Protein AF-A0A0G0XP14-F1 (afdb_monomer_lite)

Radius of gyration: 26.78 Å; chains: 1; bounding box: 51×82×89 Å

Organism: NCBI:txid1618997

Structure (mmCIF, N/CA/C/O backbone):
data_AF-A0A0G0XP14-F1
#
_entry.id   AF-A0A0G0XP14-F1
#
loop_
_atom_site.group_PDB
_atom_site.id
_atom_site.type_symbol
_atom_site.label_atom_id
_atom_site.label_alt_id
_atom_site.label_comp_id
_atom_site.label_asym_id
_atom_site.label_entity_id
_atom_site.label_seq_id
_atom_site.pdbx_PDB_ins_code
_atom_site.Cartn_x
_atom_site.Cartn_y
_atom_site.Cartn_z
_atom_site.occupancy
_atom_site.B_iso_or_equiv
_atom_site.auth_seq_id
_atom_site.auth_comp_id
_atom_site.auth_asym_id
_atom_site.auth_atom_id
_atom_site.pdbx_PDB_model_num
ATOM 1 N N . MET A 1 1 ? 26.400 65.989 6.872 1.00 39.31 1 MET A N 1
ATOM 2 C CA . MET A 1 1 ? 24.958 66.305 6.841 1.00 39.31 1 MET A CA 1
ATOM 3 C C . MET A 1 1 ? 24.212 65.073 7.334 1.00 39.31 1 MET A C 1
ATOM 5 O O . MET A 1 1 ? 24.433 64.029 6.743 1.00 39.31 1 MET A O 1
ATOM 9 N N . SER A 1 2 ? 23.442 65.246 8.422 1.00 42.59 2 SER A N 1
ATOM 10 C CA . SER A 1 2 ? 22.307 64.435 8.938 1.00 42.59 2 SER A CA 1
ATOM 11 C C . SER A 1 2 ? 22.577 62.940 9.213 1.00 42.59 2 SER A C 1
ATOM 13 O O . SER A 1 2 ? 22.841 62.203 8.278 1.00 42.59 2 SER A O 1
ATOM 15 N N . PHE A 1 3 ? 22.624 62.373 10.431 1.00 43.06 3 PHE A N 1
ATOM 16 C CA . PHE A 1 3 ? 21.801 62.440 11.663 1.00 43.06 3 PHE A CA 1
ATOM 17 C C . PHE A 1 3 ? 20.296 62.172 11.489 1.00 43.06 3 PHE A C 1
ATOM 19 O O . PHE A 1 3 ? 19.590 63.066 11.049 1.00 43.06 3 PHE A O 1
ATOM 26 N N . PHE A 1 4 ? 19.859 60.980 11.929 1.00 49.75 4 PHE A N 1
ATOM 27 C CA . PHE A 1 4 ? 18.578 60.583 12.568 1.00 49.75 4 PHE A CA 1
ATOM 28 C C . PHE A 1 4 ? 18.874 59.198 13.230 1.00 49.75 4 PHE A C 1
ATOM 30 O O . PHE A 1 4 ? 19.372 58.331 12.522 1.00 49.75 4 PHE A O 1
ATOM 37 N N . PHE A 1 5 ? 18.857 58.902 14.548 1.00 43.72 5 PHE A N 1
ATOM 38 C CA . PHE A 1 5 ? 17.892 59.130 15.652 1.00 43.72 5 PHE A CA 1
ATOM 39 C C . PHE A 1 5 ? 16.499 58.569 15.268 1.00 43.72 5 PHE A C 1
ATOM 41 O O . PHE A 1 5 ? 15.994 58.951 14.224 1.00 43.72 5 PHE A O 1
ATOM 48 N N . LEU A 1 6 ? 15.835 57.638 15.979 1.00 37.81 6 LEU A N 1
ATOM 49 C CA . LEU A 1 6 ? 15.415 57.674 17.390 1.00 37.81 6 LEU A CA 1
ATOM 50 C C . LEU A 1 6 ? 14.729 56.330 17.812 1.00 37.81 6 LEU A C 1
ATOM 52 O O . LEU A 1 6 ? 14.002 55.763 17.006 1.00 37.81 6 LEU A O 1
ATOM 56 N N . GLN A 1 7 ? 14.941 55.909 19.075 1.00 39.53 7 GLN A N 1
ATOM 57 C CA . GLN A 1 7 ? 14.013 55.341 20.104 1.00 39.53 7 GLN A CA 1
ATOM 58 C C . GLN A 1 7 ? 12.968 54.250 19.745 1.00 39.53 7 GLN A C 1
ATOM 60 O O . GLN A 1 7 ? 12.182 54.400 18.824 1.00 39.53 7 GLN A O 1
ATOM 65 N N . SER A 1 8 ? 12.936 53.089 20.423 1.00 45.12 8 SER A N 1
ATOM 66 C CA . SER A 1 8 ? 12.445 52.798 21.801 1.00 45.12 8 SER A CA 1
ATOM 67 C C . SER A 1 8 ? 10.962 53.110 22.055 1.00 45.12 8 SER A C 1
ATOM 69 O O . SER A 1 8 ? 10.614 54.278 22.033 1.00 45.12 8 SER A O 1
ATOM 71 N N . ILE A 1 9 ? 10.165 52.088 22.423 1.00 53.12 9 ILE A N 1
ATOM 72 C CA . ILE A 1 9 ? 9.012 52.062 23.372 1.00 53.12 9 ILE A CA 1
ATOM 73 C C . ILE A 1 9 ? 8.726 50.556 23.638 1.00 53.12 9 ILE A C 1
ATOM 75 O O . ILE A 1 9 ? 8.582 49.808 22.679 1.00 53.12 9 ILE A O 1
ATOM 79 N N . PHE A 1 10 ? 8.909 49.952 24.821 1.00 38.75 10 PHE A N 1
ATOM 80 C CA . PHE A 1 10 ? 8.255 50.053 26.147 1.00 38.75 10 PHE A CA 1
ATOM 81 C C . PHE A 1 10 ? 6.814 49.487 26.249 1.00 38.75 10 PHE A C 1
ATOM 83 O O . PHE A 1 10 ? 5.876 50.089 25.750 1.00 38.75 10 PHE A O 1
ATOM 90 N N . PHE A 1 11 ? 6.706 48.376 27.004 1.00 40.53 11 PHE A N 1
ATOM 91 C CA . PHE A 1 11 ? 5.634 47.925 27.922 1.00 40.53 11 PHE A CA 1
ATOM 92 C C . PHE A 1 11 ? 4.176 47.766 27.438 1.00 40.53 11 PHE A C 1
ATOM 94 O O . PHE A 1 11 ? 3.537 48.733 27.054 1.00 40.53 11 PHE A O 1
ATOM 101 N N . LEU A 1 12 ? 3.573 46.598 27.722 1.00 43.97 12 LEU A N 1
ATOM 102 C CA . LEU A 1 12 ? 2.618 46.484 28.842 1.00 43.97 12 LEU A CA 1
ATOM 103 C C . LEU A 1 12 ? 2.319 45.013 29.214 1.00 43.97 12 LEU A C 1
ATOM 105 O O . LEU A 1 12 ? 1.809 44.236 28.413 1.00 43.97 12 LEU A O 1
ATOM 109 N N . LEU A 1 13 ? 2.611 44.676 30.472 1.00 43.38 13 LEU A N 1
ATOM 110 C CA . LEU A 1 13 ? 2.021 43.576 31.236 1.00 43.38 13 LEU A CA 1
ATOM 111 C C . LEU A 1 13 ? 0.623 44.000 31.700 1.00 43.38 13 LEU A C 1
ATOM 113 O O . LEU A 1 13 ? 0.478 45.100 32.232 1.00 43.38 13 LEU A O 1
ATOM 117 N N . LEU A 1 14 ? -0.368 43.114 31.599 1.00 42.59 14 LEU A N 1
ATOM 118 C CA . LEU A 1 14 ? -1.612 43.217 32.365 1.00 42.59 14 LEU A CA 1
ATOM 119 C C . LEU A 1 14 ? -1.990 41.843 32.922 1.00 42.59 14 LEU A C 1
ATOM 121 O O . LEU A 1 14 ? -2.584 40.995 32.264 1.00 42.59 14 LEU A O 1
ATOM 125 N N . SER A 1 15 ? -1.592 41.659 34.173 1.00 40.78 15 SER A N 1
ATOM 126 C CA . SER A 1 15 ? -2.121 40.700 35.130 1.00 40.78 15 SER A CA 1
ATOM 127 C C . SER A 1 15 ? -3.497 41.151 35.625 1.00 40.78 15 SER A C 1
ATOM 129 O O . SER A 1 15 ? -3.630 42.279 36.100 1.00 40.78 15 SER A O 1
ATOM 131 N N . PHE A 1 16 ? -4.479 40.250 35.616 1.00 47.06 16 PHE A N 1
ATOM 132 C CA . PHE A 1 16 ? -5.664 40.350 36.464 1.00 47.06 16 PHE A CA 1
ATOM 133 C C . PHE A 1 16 ? -5.792 39.078 37.302 1.00 47.06 16 PHE A C 1
ATOM 135 O O . PHE A 1 16 ? -6.074 37.999 36.790 1.00 47.06 16 PHE A O 1
ATOM 142 N N . SER A 1 17 ? -5.595 39.249 38.606 1.00 43.22 17 SER A N 1
ATOM 143 C CA . SER A 1 17 ? -6.052 38.345 39.658 1.00 43.22 17 SER A CA 1
ATOM 144 C C . SER A 1 17 ? -7.191 39.041 40.395 1.00 43.22 17 SER A C 1
ATOM 146 O O . SER A 1 17 ? -7.023 40.198 40.765 1.00 43.22 17 SER A O 1
ATOM 148 N N . LEU A 1 18 ? -8.303 38.342 40.633 1.00 43.06 18 LEU A N 1
ATOM 149 C CA . LEU A 1 18 ? -9.258 38.517 41.748 1.00 43.06 18 LEU A CA 1
ATOM 150 C C . LEU A 1 18 ? -10.320 37.415 41.574 1.00 43.06 18 LEU A C 1
ATOM 152 O O . LEU A 1 18 ? -11.075 37.424 40.611 1.00 43.06 18 LEU A O 1
ATOM 156 N N . VAL A 1 19 ? -10.206 36.293 42.289 1.00 41.66 19 VAL A N 1
ATOM 157 C CA . VAL A 1 19 ? -10.777 36.051 43.630 1.00 41.66 19 VAL A CA 1
ATOM 158 C C . VAL A 1 19 ? -12.284 36.317 43.664 1.00 41.66 19 VAL A C 1
ATOM 160 O O . VAL A 1 19 ? -12.729 37.450 43.819 1.00 41.66 19 VAL A O 1
ATOM 163 N N . GLY A 1 20 ? -13.053 35.230 43.592 1.00 41.50 20 GLY A N 1
ATOM 164 C CA . GLY A 1 20 ? -14.463 35.170 43.958 1.00 41.50 20 GLY A CA 1
ATOM 165 C C . GLY A 1 20 ? -14.687 33.986 44.895 1.00 41.50 20 GLY A C 1
ATOM 166 O O . GLY A 1 20 ? -14.663 32.838 44.465 1.00 41.50 20 GLY A O 1
ATOM 167 N N . ASN A 1 21 ? -14.864 34.288 46.182 1.00 42.56 21 ASN A N 1
ATOM 168 C CA . ASN A 1 21 ? -15.360 33.371 47.207 1.00 42.56 21 ASN A CA 1
ATOM 169 C C . ASN A 1 21 ? -16.828 33.015 46.933 1.00 42.56 21 ASN A C 1
ATOM 171 O O . ASN A 1 21 ? -17.637 33.906 46.684 1.00 42.56 21 ASN A O 1
ATOM 175 N N . GLY A 1 22 ? -17.189 31.742 47.095 1.00 38.53 22 GLY A N 1
ATOM 176 C CA . GLY A 1 22 ? -18.582 31.297 47.108 1.00 38.53 22 GLY A CA 1
ATOM 177 C C . GLY A 1 22 ? -18.705 29.832 47.513 1.00 38.53 22 GLY A C 1
ATOM 178 O O . GLY A 1 22 ? -18.589 28.942 46.679 1.00 38.53 22 GLY A O 1
ATOM 179 N N . CYS A 1 23 ? -18.906 29.592 48.809 1.00 40.44 23 CYS A N 1
ATOM 180 C CA . CYS A 1 23 ? -19.139 28.277 49.397 1.00 40.44 23 CYS A CA 1
ATOM 181 C C . CYS A 1 23 ? -20.538 27.715 49.093 1.00 40.44 23 CYS A C 1
ATOM 183 O O . CYS A 1 23 ? -21.532 28.437 49.091 1.00 40.44 23 CYS A O 1
ATOM 185 N N . THR A 1 24 ? -20.566 26.378 49.052 1.00 38.59 24 THR A N 1
ATOM 186 C CA . THR A 1 24 ? -21.656 25.444 49.395 1.00 38.59 24 THR A CA 1
ATOM 187 C C . THR A 1 24 ? -22.922 25.426 48.542 1.00 38.59 24 THR A C 1
ATOM 189 O O . THR A 1 24 ? -23.813 26.244 48.725 1.00 38.59 24 THR A O 1
ATOM 192 N N . GLN A 1 25 ? -23.081 24.326 47.798 1.00 38.41 25 GLN A N 1
ATOM 193 C CA . GLN A 1 25 ? -24.282 23.490 47.871 1.00 38.41 25 GLN A CA 1
ATOM 194 C C . GLN A 1 25 ? -23.909 22.011 47.684 1.00 38.41 25 GLN A C 1
ATOM 196 O O . GLN A 1 25 ? -23.221 21.619 46.745 1.00 38.41 25 GLN A O 1
ATOM 201 N N . THR A 1 26 ? -24.337 21.214 48.654 1.00 41.62 26 THR A N 1
ATOM 202 C CA . THR A 1 26 ? -24.315 19.755 48.715 1.00 41.62 26 THR A CA 1
ATOM 203 C C . THR A 1 26 ? -25.105 19.169 47.547 1.00 41.62 26 THR A C 1
ATOM 205 O O . THR A 1 26 ? -26.306 19.395 47.439 1.00 41.62 26 THR A O 1
ATOM 208 N N . SER A 1 27 ? -24.444 18.374 46.708 1.00 41.69 27 SER A N 1
ATOM 209 C CA . SER A 1 27 ? -25.092 17.490 45.740 1.00 41.69 27 SER A CA 1
ATOM 210 C C . SER A 1 27 ? -24.625 16.066 46.019 1.00 41.69 27 SER A C 1
ATOM 212 O O . SER A 1 27 ? -23.452 15.726 45.867 1.00 41.69 27 SER A O 1
ATOM 214 N N . SER A 1 28 ? -25.553 15.259 46.520 1.00 45.34 28 SER A N 1
ATOM 215 C CA . SER A 1 28 ? -25.454 13.811 46.619 1.00 45.34 28 SER A CA 1
ATOM 216 C C . SER A 1 28 ? -25.354 13.224 45.211 1.00 45.34 28 SER A C 1
ATOM 218 O O . SER A 1 28 ? -26.366 13.071 44.529 1.00 45.34 28 SER A O 1
ATOM 220 N N . ALA A 1 29 ? -24.139 12.908 44.769 1.00 41.59 29 ALA A N 1
ATOM 221 C CA . ALA A 1 29 ? -23.934 12.107 43.573 1.00 41.59 29 ALA A CA 1
ATOM 222 C C . ALA A 1 29 ? -24.175 10.633 43.922 1.00 41.59 29 ALA A C 1
ATOM 224 O O . ALA A 1 29 ? -23.326 9.969 44.523 1.00 41.59 29 ALA A O 1
ATOM 225 N N . ASP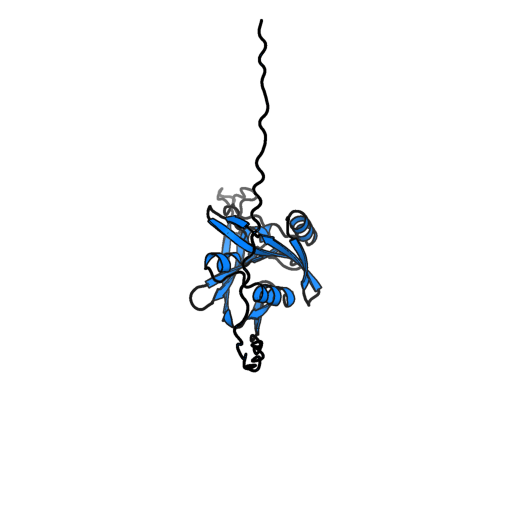 A 1 30 ? -25.360 10.151 43.551 1.00 41.75 30 ASP A N 1
ATOM 226 C CA . ASP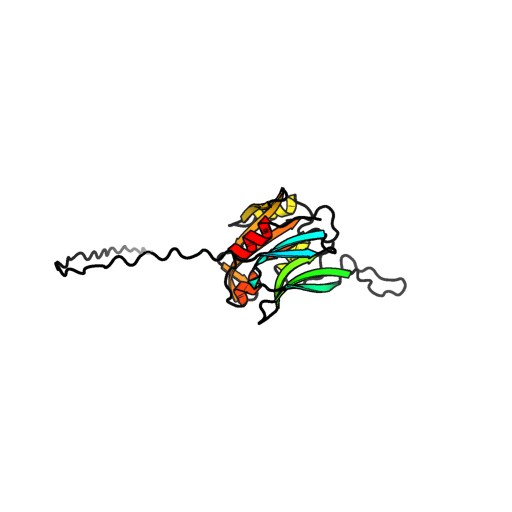 A 1 30 ? -25.632 8.736 43.333 1.00 41.75 30 ASP A CA 1
ATOM 227 C C . ASP A 1 30 ? -24.541 8.175 42.415 1.00 41.75 30 ASP A C 1
ATOM 229 O O . ASP A 1 30 ? -24.361 8.620 41.278 1.00 41.75 30 ASP A O 1
ATOM 233 N N . LYS A 1 31 ? -23.774 7.209 42.922 1.00 46.69 31 LYS A N 1
ATOM 234 C CA . LYS A 1 31 ? -22.850 6.429 42.102 1.00 46.69 31 LYS A CA 1
ATOM 235 C C . LYS A 1 31 ? -23.692 5.529 41.204 1.00 46.69 31 LYS A C 1
ATOM 237 O O . LYS A 1 31 ? -24.015 4.408 41.589 1.00 46.69 31 LYS A O 1
ATOM 242 N N . GLN A 1 32 ? -24.035 6.009 40.010 1.00 47.34 32 GLN A N 1
ATOM 243 C CA . GLN A 1 32 ? -24.401 5.104 38.928 1.00 47.34 32 GLN A CA 1
ATOM 244 C C . GLN A 1 32 ? -23.236 4.123 38.724 1.00 47.34 32 GLN A C 1
ATOM 246 O O . GLN A 1 32 ? -22.077 4.555 38.684 1.00 47.34 32 GLN A O 1
ATOM 251 N N . PRO A 1 33 ? -23.497 2.808 38.653 1.00 48.78 33 PRO A N 1
ATOM 252 C CA . PRO A 1 33 ? -22.460 1.858 38.305 1.00 48.78 33 PRO A CA 1
ATOM 253 C C . PRO A 1 33 ? -21.955 2.224 36.912 1.00 48.78 33 PRO A C 1
ATOM 255 O O . PRO A 1 33 ? -22.735 2.358 35.975 1.00 48.78 33 PRO A O 1
ATOM 258 N N . PHE A 1 34 ? -20.645 2.431 36.820 1.00 41.47 34 PHE A N 1
ATOM 259 C CA . PHE A 1 34 ? -19.915 2.575 35.572 1.00 41.47 34 PHE A CA 1
ATOM 260 C C . PHE A 1 34 ? -20.242 1.344 34.721 1.00 41.47 34 PHE A C 1
ATOM 262 O O . PHE A 1 34 ? -19.726 0.253 34.982 1.00 41.47 34 PHE A O 1
ATOM 269 N N . GLU A 1 35 ? -21.170 1.496 33.773 1.00 43.94 35 GLU A N 1
ATOM 270 C CA . GLU A 1 35 ? -21.400 0.511 32.729 1.00 43.94 35 GLU A CA 1
ATOM 271 C C . GLU A 1 35 ? -20.062 0.335 32.031 1.00 43.94 35 GLU A C 1
ATOM 273 O O . GLU A 1 35 ? -19.523 1.238 31.392 1.00 43.94 35 GLU A O 1
ATOM 278 N N . LYS A 1 36 ? -19.473 -0.832 32.268 1.00 43.16 36 LYS A N 1
ATOM 279 C CA . LYS A 1 36 ? -18.282 -1.295 31.590 1.00 43.16 36 LYS A CA 1
ATOM 280 C C . LYS A 1 36 ? -18.657 -1.329 30.115 1.00 43.16 36 LYS A C 1
ATOM 282 O O . LYS A 1 36 ? -19.352 -2.247 29.697 1.00 43.16 36 LYS A O 1
ATOM 287 N N . GLN A 1 37 ? -18.260 -0.292 29.383 1.00 38.28 37 GLN A N 1
ATOM 288 C CA . GLN A 1 37 ? -18.398 -0.195 27.939 1.00 38.28 37 GLN A CA 1
ATOM 289 C C . GLN A 1 37 ? -17.849 -1.505 27.370 1.00 38.28 37 GLN A C 1
ATOM 291 O O . GLN A 1 37 ? -16.643 -1.766 27.439 1.00 38.28 37 GLN A O 1
ATOM 296 N N . GLU A 1 38 ? -18.747 -2.392 26.941 1.00 38.62 38 GLU A N 1
ATOM 297 C CA . GLU A 1 38 ? -18.367 -3.607 26.243 1.00 38.62 38 GLU A CA 1
ATOM 298 C C . GLU A 1 38 ? -17.612 -3.141 25.009 1.00 38.62 38 GLU A C 1
ATOM 300 O O . GLU A 1 38 ? -18.176 -2.531 24.102 1.00 38.62 38 GLU A O 1
ATOM 305 N N . LYS A 1 39 ? -16.298 -3.365 25.025 1.00 41.16 39 LYS A N 1
ATOM 306 C CA . LYS A 1 39 ? -15.438 -3.236 23.861 1.00 41.16 39 LYS A CA 1
ATOM 307 C C . LYS A 1 39 ? -16.016 -4.222 22.853 1.00 41.16 39 LYS A C 1
ATOM 309 O O . LYS A 1 39 ? -15.761 -5.419 22.977 1.00 41.16 39 LYS A O 1
ATOM 314 N N . SER A 1 40 ? -16.892 -3.748 21.963 1.00 42.72 40 SER A N 1
ATOM 315 C CA . SER A 1 40 ? -17.520 -4.594 20.957 1.00 42.72 40 SER A CA 1
ATOM 316 C C . SER A 1 40 ? -16.379 -5.267 20.218 1.00 42.72 40 SER A C 1
ATOM 318 O O . SER A 1 40 ? -15.570 -4.578 19.594 1.00 42.72 40 SER A O 1
ATOM 320 N N . SER A 1 41 ? -16.243 -6.581 20.369 1.00 48.28 41 SER A N 1
ATOM 321 C CA . SER A 1 41 ? -15.262 -7.345 19.615 1.00 48.28 41 SER A CA 1
ATOM 322 C C . SER A 1 41 ? -15.632 -7.164 18.150 1.00 48.28 41 SER A C 1
ATOM 324 O O . SER A 1 41 ? -16.613 -7.754 17.691 1.00 48.28 41 SER A O 1
ATOM 326 N N . SER A 1 42 ? -14.933 -6.272 17.449 1.00 67.62 42 SER A N 1
ATOM 327 C CA . SER A 1 42 ? -15.169 -6.050 16.033 1.00 67.62 42 SER A CA 1
ATOM 328 C C . SER A 1 42 ? -14.903 -7.377 15.334 1.00 67.62 42 SER A C 1
ATOM 330 O O . SER A 1 42 ? -13.836 -7.975 15.464 1.00 67.62 42 SER A O 1
ATOM 332 N N . SER A 1 43 ? -15.922 -7.916 14.670 1.00 90.38 43 SER A N 1
ATOM 333 C CA . SER A 1 43 ? -15.742 -9.124 13.877 1.00 90.38 43 SER A CA 1
ATOM 334 C C . SER A 1 43 ? -14.802 -8.792 12.720 1.00 90.38 43 SER A C 1
ATOM 336 O O . SER A 1 43 ? -15.056 -7.835 11.983 1.00 90.38 43 SER A O 1
ATOM 338 N N . LEU A 1 44 ? -13.733 -9.571 12.574 1.00 94.81 44 LEU A N 1
ATOM 339 C CA . LEU A 1 44 ? -12.776 -9.443 11.480 1.00 94.81 44 LEU A CA 1
ATOM 340 C C . LEU A 1 44 ? -13.145 -10.389 10.334 1.00 94.81 44 LEU A C 1
ATOM 342 O O . LEU A 1 44 ? -13.679 -11.478 10.558 1.00 94.81 44 LEU A O 1
ATOM 346 N N . LEU A 1 45 ? -12.853 -9.959 9.112 1.00 95.31 45 LEU A N 1
ATOM 347 C CA . LEU A 1 45 ? -12.908 -10.755 7.891 1.00 95.31 45 LEU A CA 1
ATOM 348 C C . LEU A 1 45 ? -11.493 -10.885 7.326 1.00 95.31 45 LEU A C 1
ATOM 350 O O . LEU A 1 45 ? -10.679 -9.988 7.511 1.00 95.31 45 LEU A O 1
ATOM 354 N N . SER A 1 46 ? -11.219 -11.965 6.598 1.00 96.56 46 SER A N 1
ATOM 355 C CA . SER A 1 46 ? -9.938 -12.162 5.909 1.00 96.56 46 SER A CA 1
ATOM 356 C C . SER A 1 46 ? -10.107 -11.974 4.404 1.00 96.56 46 SER A C 1
ATOM 358 O O . SER A 1 46 ? -11.101 -12.412 3.818 1.00 96.56 46 SER A O 1
ATOM 360 N N . TYR A 1 47 ? -9.128 -11.338 3.768 1.00 97.38 47 TYR A N 1
ATOM 361 C CA . TYR A 1 47 ? -9.036 -11.188 2.320 1.00 97.38 47 TYR A CA 1
ATOM 362 C C . TYR A 1 47 ? -7.775 -11.876 1.794 1.00 97.38 47 TYR A C 1
ATOM 364 O O . TYR A 1 47 ? -6.754 -11.976 2.476 1.00 97.38 47 TYR A O 1
ATOM 372 N N . THR A 1 48 ? -7.847 -12.391 0.572 1.00 97.62 48 THR A N 1
ATOM 373 C CA . THR A 1 48 ? -6.721 -13.030 -0.112 1.00 97.62 48 THR A CA 1
ATOM 374 C C . THR A 1 48 ? -6.756 -12.629 -1.574 1.00 97.62 48 THR A C 1
ATOM 376 O O . THR A 1 48 ? -7.763 -12.837 -2.249 1.00 97.62 48 THR A O 1
ATOM 379 N N . ASP A 1 49 ? -5.645 -12.081 -2.058 1.00 95.25 49 ASP A N 1
ATOM 380 C CA . ASP A 1 49 ? -5.454 -11.745 -3.460 1.00 95.25 49 ASP A CA 1
ATOM 381 C C . ASP A 1 49 ? -4.386 -12.666 -4.064 1.00 95.25 49 ASP A C 1
ATOM 383 O O . ASP A 1 49 ? -3.192 -12.460 -3.828 1.00 95.25 49 ASP A O 1
ATOM 387 N N . PRO A 1 50 ? -4.781 -13.687 -4.843 1.00 92.75 50 PRO A N 1
ATOM 388 C CA . PRO A 1 50 ? -3.828 -14.608 -5.449 1.00 92.75 50 PRO A CA 1
ATOM 389 C C . PRO A 1 50 ? -3.009 -13.960 -6.571 1.00 92.75 50 PRO A C 1
ATOM 391 O O . PRO A 1 50 ? -1.951 -14.481 -6.908 1.00 92.75 50 PRO A O 1
ATOM 394 N N . VAL A 1 51 ? -3.487 -12.855 -7.157 1.00 91.38 51 VAL A N 1
ATOM 395 C CA . VAL A 1 51 ? -2.771 -12.134 -8.217 1.00 91.38 51 VAL A CA 1
ATOM 396 C C . VAL A 1 51 ? -1.679 -11.269 -7.624 1.00 91.38 51 VAL A C 1
ATOM 398 O O . VAL A 1 51 ? -0.647 -11.153 -8.257 1.00 91.38 51 VAL A O 1
ATOM 401 N N . LEU A 1 52 ? -1.892 -10.674 -6.446 1.00 91.31 52 LEU A N 1
ATOM 402 C CA . LEU A 1 52 ? -0.861 -9.923 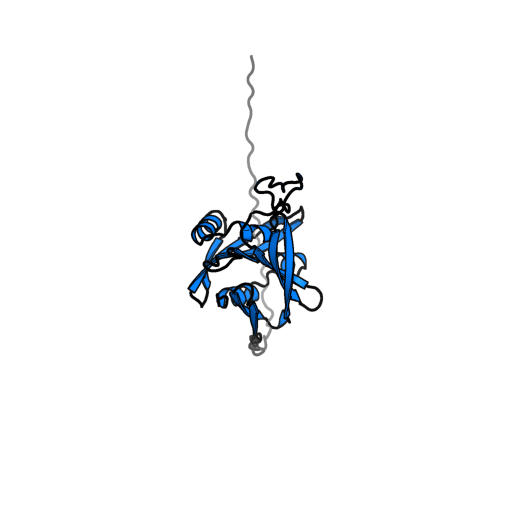-5.721 1.00 91.31 52 LEU A CA 1
ATOM 403 C C . LEU A 1 52 ? -0.003 -10.790 -4.797 1.00 91.31 52 LEU A C 1
ATOM 405 O O . LEU A 1 52 ? 1.003 -10.305 -4.293 1.00 91.31 52 LEU A O 1
ATOM 409 N N . GLY A 1 53 ? -0.408 -12.035 -4.540 1.00 94.38 53 GLY A N 1
ATOM 410 C CA . GLY A 1 53 ? 0.276 -12.901 -3.587 1.00 94.38 53 GLY A CA 1
ATOM 411 C C . GLY A 1 53 ? 0.175 -12.393 -2.148 1.00 94.38 53 GLY A C 1
ATOM 412 O O . GLY A 1 53 ? 1.127 -12.548 -1.392 1.00 94.38 53 GLY A O 1
ATOM 413 N N . ILE A 1 54 ? -0.945 -11.769 -1.757 1.00 96.19 54 ILE A N 1
ATOM 414 C CA . ILE A 1 54 ? -1.124 -11.171 -0.419 1.00 96.19 54 ILE A CA 1
ATOM 415 C C . ILE A 1 54 ? -2.363 -11.699 0.300 1.00 96.19 54 ILE A C 1
ATOM 417 O O . ILE A 1 54 ? -3.348 -12.120 -0.311 1.00 96.19 54 ILE A O 1
ATOM 421 N N . SER A 1 55 ? -2.345 -11.603 1.625 1.00 97.88 55 SER A N 1
ATOM 422 C CA . SER A 1 55 ? -3.538 -11.732 2.465 1.00 97.88 55 SER A CA 1
ATOM 423 C C . SER A 1 55 ? -3.435 -10.855 3.709 1.00 97.88 55 SER A C 1
ATOM 425 O O . SER A 1 55 ? -2.333 -10.531 4.152 1.00 97.88 55 SER A O 1
ATOM 427 N N . PHE A 1 56 ? -4.588 -10.461 4.244 1.00 98.06 56 PHE A N 1
ATOM 428 C CA . PHE A 1 56 ? -4.720 -9.627 5.440 1.00 98.06 56 PHE A CA 1
ATOM 429 C C . PHE A 1 56 ? -6.137 -9.738 6.018 1.00 98.06 56 PHE A C 1
ATOM 431 O O . PHE A 1 56 ? -7.071 -10.158 5.328 1.00 98.06 56 PHE A O 1
ATOM 438 N N . ASP A 1 57 ? -6.294 -9.324 7.269 1.00 97.38 57 ASP A N 1
ATOM 439 C CA . ASP A 1 57 ? -7.571 -9.191 7.962 1.00 97.38 57 ASP A CA 1
ATOM 440 C C . ASP A 1 57 ? -8.052 -7.733 7.943 1.00 97.38 57 ASP A C 1
ATOM 442 O O . ASP A 1 57 ? -7.260 -6.796 7.911 1.00 97.38 57 ASP A O 1
ATOM 446 N N . TYR A 1 58 ? -9.363 -7.520 7.951 1.00 94.62 58 TYR A N 1
ATOM 447 C CA . TYR A 1 58 ? -9.988 -6.197 7.897 1.00 94.62 58 TYR A CA 1
ATOM 448 C C . TYR A 1 58 ? -11.327 -6.208 8.656 1.00 94.62 58 TYR A C 1
ATOM 450 O O . TYR A 1 58 ? -11.902 -7.280 8.881 1.00 94.62 58 TYR A O 1
ATOM 458 N N . PRO A 1 59 ? -11.848 -5.055 9.112 1.00 92.62 59 PRO A N 1
ATOM 459 C CA . PRO A 1 59 ? -13.074 -5.041 9.903 1.00 92.62 59 PRO A CA 1
ATOM 460 C C . PRO A 1 59 ? -14.299 -5.387 9.048 1.00 92.62 59 PRO A C 1
ATOM 462 O O . PRO A 1 59 ? -14.450 -4.911 7.925 1.00 92.62 59 PRO A O 1
ATOM 465 N N . ALA A 1 60 ? -15.249 -6.147 9.603 1.00 91.25 60 ALA A N 1
ATOM 466 C CA . ALA A 1 60 ? -16.484 -6.498 8.892 1.00 91.25 60 ALA A CA 1
ATOM 467 C C . ALA A 1 60 ? -17.353 -5.283 8.507 1.00 91.25 60 ALA A C 1
ATOM 469 O O . ALA A 1 60 ? -18.207 -5.394 7.627 1.00 91.25 60 ALA A O 1
ATOM 470 N N . SER A 1 61 ? -17.139 -4.117 9.131 1.00 89.00 61 SER A N 1
ATOM 471 C CA . SER A 1 61 ? -17.798 -2.856 8.758 1.00 89.00 61 SER A CA 1
ATOM 472 C C . SER A 1 61 ? -17.469 -2.410 7.330 1.00 89.00 61 SER A C 1
ATOM 474 O O . SER A 1 61 ? -18.290 -1.746 6.700 1.00 89.00 61 SER A O 1
ATOM 476 N N . TRP A 1 62 ? -16.318 -2.823 6.792 1.00 89.81 62 TRP A N 1
ATOM 477 C CA . TRP A 1 62 ? -15.908 -2.595 5.403 1.00 89.81 62 TRP A CA 1
ATOM 478 C C . TRP A 1 62 ? -16.601 -3.537 4.406 1.00 89.81 62 TRP A C 1
ATOM 480 O O . TRP A 1 62 ? -16.385 -3.406 3.209 1.00 89.81 62 TRP A O 1
ATOM 490 N N . LYS A 1 63 ? -17.429 -4.475 4.894 1.00 88.00 63 LYS A N 1
ATOM 491 C CA . LYS A 1 63 ? -18.244 -5.457 4.155 1.00 88.00 63 LYS A CA 1
ATOM 492 C C . LYS A 1 63 ? -17.454 -6.363 3.216 1.00 88.00 63 LYS A C 1
ATOM 494 O O . LYS A 1 63 ? -17.333 -7.551 3.496 1.00 88.00 63 LYS A O 1
ATOM 499 N N . GLN A 1 64 ? -16.963 -5.826 2.105 1.00 91.25 64 GLN A N 1
ATOM 500 C CA . GLN A 1 64 ? -16.222 -6.556 1.087 1.00 91.25 64 GLN A CA 1
ATOM 501 C C . GLN A 1 64 ? -15.106 -5.705 0.480 1.00 91.25 64 GLN A C 1
ATOM 503 O O . GLN A 1 64 ? -15.232 -4.490 0.313 1.00 91.25 64 GLN A O 1
ATOM 508 N N . ILE A 1 65 ? -14.036 -6.393 0.086 1.00 94.88 65 ILE A N 1
ATOM 509 C CA . ILE A 1 65 ? -12.962 -5.836 -0.730 1.00 94.88 65 ILE A CA 1
ATOM 510 C C . ILE A 1 65 ? -13.249 -6.143 -2.200 1.00 94.88 65 ILE A C 1
ATOM 512 O O . ILE A 1 65 ? -13.538 -7.283 -2.564 1.00 94.88 65 ILE A O 1
ATOM 516 N N . MET A 1 66 ? -13.154 -5.124 -3.044 1.00 94.75 66 MET A N 1
ATOM 517 C CA . MET A 1 66 ? -13.303 -5.210 -4.493 1.00 94.75 66 MET A CA 1
ATOM 518 C C . MET A 1 66 ? -11.985 -4.886 -5.184 1.00 94.75 66 MET A C 1
ATOM 520 O O . MET A 1 66 ? -11.153 -4.149 -4.659 1.00 94.75 66 MET A O 1
ATOM 524 N N . VAL A 1 67 ? -11.824 -5.411 -6.394 1.00 93.44 67 VAL A N 1
ATOM 525 C CA . VAL A 1 67 ? -10.627 -5.230 -7.215 1.00 93.44 67 VAL A CA 1
ATOM 526 C C . VAL A 1 67 ? -10.964 -4.351 -8.409 1.00 93.44 67 VAL A C 1
ATOM 528 O O . VAL A 1 67 ? -11.962 -4.581 -9.093 1.00 93.44 67 VAL A O 1
ATOM 531 N N . LYS A 1 68 ? -10.093 -3.388 -8.704 1.00 89.44 68 LYS A N 1
ATOM 532 C CA . LYS A 1 68 ? -10.095 -2.631 -9.953 1.00 89.44 68 LYS A CA 1
ATOM 533 C C . LYS A 1 68 ? -8.716 -2.732 -10.592 1.00 89.44 68 LYS A C 1
ATOM 535 O O . LYS A 1 68 ? -7.725 -2.350 -9.981 1.00 89.44 68 LYS A O 1
ATOM 540 N N . GLU A 1 69 ? -8.658 -3.227 -11.819 1.00 86.12 69 GLU A N 1
ATOM 541 C CA . GLU A 1 69 ? -7.428 -3.230 -12.610 1.00 86.12 69 GLU A CA 1
ATOM 542 C C . GLU A 1 69 ? -7.493 -2.142 -13.675 1.00 86.12 69 GLU A C 1
ATOM 544 O O . GLU A 1 69 ? -8.506 -1.979 -14.358 1.00 86.12 69 GLU A O 1
ATOM 549 N N . GLU A 1 70 ? -6.409 -1.389 -13.810 1.00 78.19 70 GLU A N 1
ATOM 550 C CA . GLU A 1 70 ? -6.250 -0.374 -14.842 1.00 78.19 70 GLU A CA 1
ATOM 551 C C . GLU A 1 70 ? -4.985 -0.656 -15.638 1.00 78.19 70 GLU A C 1
ATOM 553 O O . GLU A 1 70 ? -3.919 -0.881 -15.070 1.00 78.19 70 GLU A O 1
ATOM 558 N N . GLN A 1 71 ? -5.091 -0.596 -16.963 1.00 72.62 71 GLN A N 1
ATOM 559 C CA . GLN A 1 71 ? -3.930 -0.700 -17.832 1.00 72.62 71 GLN A CA 1
ATOM 560 C C . GLN A 1 71 ? -3.382 0.701 -18.123 1.00 72.62 71 GLN A C 1
ATOM 562 O O . GLN A 1 71 ? -4.092 1.554 -18.659 1.00 72.62 71 GLN A O 1
ATOM 567 N N . GLY A 1 72 ? -2.129 0.947 -17.748 1.00 66.69 72 GLY A N 1
ATOM 568 C CA . GLY A 1 72 ? -1.366 2.128 -18.149 1.00 66.69 72 GLY A CA 1
ATOM 569 C C . GLY A 1 72 ? -0.523 1.853 -19.396 1.00 66.69 72 GLY A C 1
ATOM 570 O O . GLY A 1 72 ? -0.273 0.700 -19.741 1.00 66.69 72 GLY A O 1
ATOM 571 N N . PHE A 1 73 ? -0.059 2.907 -20.069 1.00 65.19 73 PHE A N 1
ATOM 572 C CA . PHE A 1 73 ? 0.891 2.806 -21.184 1.00 65.19 73 PHE A CA 1
ATOM 573 C C . PHE A 1 73 ? 2.231 3.450 -20.792 1.00 65.19 73 PHE A C 1
ATOM 575 O O . PHE A 1 73 ? 2.242 4.514 -20.1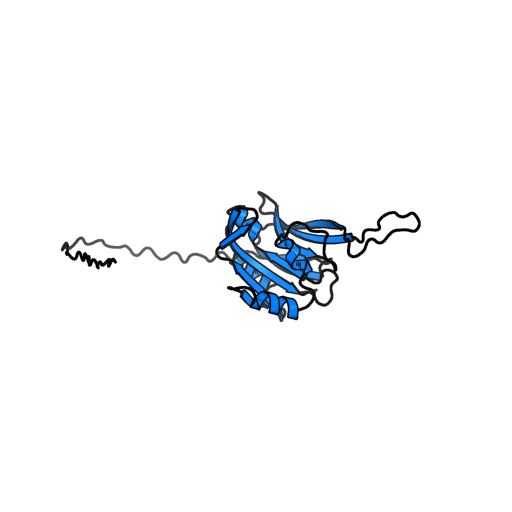70 1.00 65.19 73 PHE A O 1
ATOM 582 N N . TYR A 1 74 ? 3.352 2.829 -21.171 1.00 62.50 74 TYR A N 1
ATOM 583 C CA . TYR A 1 74 ? 4.710 3.350 -20.963 1.00 62.50 74 TYR A CA 1
ATOM 584 C C . TYR A 1 74 ? 5.279 4.053 -22.204 1.00 62.50 74 TYR A C 1
ATOM 586 O O . TYR A 1 74 ? 5.083 3.590 -23.326 1.00 62.50 74 TYR A O 1
ATOM 594 N N . THR A 1 75 ? 6.117 5.078 -21.999 1.00 51.88 75 THR A N 1
ATOM 595 C CA . THR A 1 75 ? 7.227 5.395 -22.916 1.00 51.88 75 THR A CA 1
ATOM 596 C C . THR A 1 75 ? 8.517 5.438 -22.106 1.00 51.88 75 THR A C 1
ATOM 598 O O . THR A 1 75 ? 8.796 6.435 -21.444 1.00 51.88 75 THR A O 1
ATOM 601 N N . GLN A 1 76 ? 9.316 4.375 -22.134 1.00 49.22 76 GLN A N 1
ATOM 602 C CA . GLN A 1 76 ? 10.715 4.502 -21.703 1.00 49.22 76 GLN A CA 1
ATOM 603 C C . GLN A 1 76 ? 11.630 4.804 -22.894 1.00 49.22 76 GLN A C 1
ATOM 605 O O . GLN A 1 76 ? 12.592 5.546 -22.750 1.00 49.22 76 GLN A O 1
ATOM 610 N N . GLU A 1 77 ? 11.253 4.361 -24.095 1.00 55.97 77 GLU A N 1
ATOM 611 C CA . GLU A 1 77 ? 11.855 4.729 -25.378 1.00 55.97 77 GLU A CA 1
ATOM 612 C C . GLU A 1 77 ? 10.761 4.639 -26.456 1.00 55.97 77 GLU A C 1
ATOM 614 O O . GLU A 1 77 ? 9.858 3.807 -26.336 1.00 55.97 77 GLU A O 1
ATOM 619 N N . GLU A 1 78 ? 10.808 5.463 -27.511 1.00 63.19 78 GLU A N 1
ATOM 620 C CA . GLU A 1 78 ? 9.921 5.303 -28.676 1.00 63.19 78 GLU A CA 1
ATOM 621 C C . GLU A 1 78 ? 10.265 4.001 -29.424 1.00 63.19 78 GLU A C 1
ATOM 623 O O . GLU A 1 78 ? 10.922 4.009 -30.468 1.00 63.19 78 GLU A O 1
ATOM 628 N N . LYS A 1 79 ? 9.825 2.851 -28.910 1.00 69.69 79 LYS A N 1
ATOM 629 C CA . LYS A 1 79 ? 9.882 1.601 -29.665 1.00 69.69 79 LYS A CA 1
ATOM 630 C C . LYS A 1 79 ? 8.904 1.732 -30.824 1.00 69.69 79 LYS A C 1
ATOM 632 O O . LYS A 1 79 ? 7.727 1.996 -30.612 1.00 69.69 79 LYS A O 1
ATOM 637 N N . LYS A 1 80 ? 9.383 1.567 -32.056 1.00 79.81 80 LYS A N 1
ATOM 638 C CA . LYS A 1 80 ? 8.534 1.544 -33.252 1.00 79.81 80 LYS A CA 1
ATOM 639 C C . LYS A 1 80 ? 8.565 0.163 -33.885 1.00 79.81 80 LYS A C 1
ATOM 641 O O . LYS A 1 80 ? 9.613 -0.480 -33.937 1.00 79.81 80 LYS A O 1
ATOM 646 N N . ASP A 1 81 ? 7.420 -0.303 -34.367 1.00 82.06 81 ASP A N 1
ATOM 647 C CA . ASP A 1 81 ? 7.370 -1.507 -35.188 1.00 82.06 81 ASP A CA 1
ATOM 648 C C . ASP A 1 81 ? 8.048 -1.271 -36.556 1.00 82.06 81 ASP A C 1
ATOM 650 O O . ASP A 1 81 ? 8.448 -0.160 -36.914 1.00 82.06 81 ASP A O 1
ATOM 654 N N . LYS A 1 82 ? 8.149 -2.322 -37.378 1.00 87.12 82 LYS A N 1
ATOM 655 C CA . LYS A 1 82 ? 8.733 -2.233 -38.733 1.00 87.12 82 LYS A CA 1
ATOM 656 C C . LYS A 1 82 ? 7.972 -1.287 -39.682 1.00 87.12 82 LYS A C 1
ATOM 658 O O . LYS A 1 82 ? 8.451 -1.039 -40.784 1.00 87.12 82 LYS A O 1
ATOM 663 N N . LYS A 1 83 ? 6.786 -0.809 -39.293 1.00 90.12 83 LYS A N 1
ATOM 664 C CA . LYS A 1 83 ? 5.935 0.124 -40.044 1.00 90.12 83 LYS A CA 1
ATOM 665 C C . LYS A 1 83 ? 5.992 1.550 -39.475 1.00 90.12 83 LYS A C 1
ATOM 667 O O . LYS A 1 83 ? 5.351 2.432 -40.035 1.00 90.12 83 LYS A O 1
ATOM 672 N N . GLY A 1 84 ? 6.760 1.785 -38.409 1.00 83.62 84 GLY A N 1
ATOM 673 C CA . GLY A 1 84 ? 6.886 3.088 -37.758 1.00 83.62 84 GLY A CA 1
ATOM 674 C C . GLY A 1 84 ? 5.812 3.388 -36.706 1.00 83.62 84 GLY A C 1
ATOM 675 O O . GLY A 1 84 ? 5.785 4.511 -36.206 1.00 83.62 84 GLY A O 1
ATOM 676 N N . ASN A 1 85 ? 4.948 2.429 -36.351 1.00 82.50 85 ASN A N 1
ATOM 677 C CA . ASN A 1 85 ? 3.946 2.617 -35.298 1.00 82.50 85 ASN A CA 1
ATOM 678 C C . ASN A 1 85 ? 4.604 2.528 -33.924 1.00 82.50 85 ASN A C 1
ATOM 680 O O . ASN A 1 85 ? 5.394 1.613 -33.696 1.00 82.50 85 ASN A O 1
ATOM 684 N N . LEU A 1 86 ? 4.243 3.427 -33.008 1.00 74.69 86 LEU A N 1
ATOM 685 C CA . LEU A 1 86 ? 4.691 3.359 -31.619 1.00 74.69 86 LEU A CA 1
ATOM 686 C C . LEU A 1 86 ? 4.170 2.078 -30.952 1.00 74.69 86 LEU A C 1
ATOM 688 O O . LEU A 1 86 ? 2.986 1.750 -31.034 1.00 74.69 86 LEU A O 1
ATOM 692 N N . LEU A 1 87 ? 5.082 1.359 -30.309 1.00 66.19 87 LEU A N 1
ATOM 693 C CA . LEU A 1 87 ? 4.824 0.212 -29.459 1.00 66.19 87 LEU A CA 1
ATOM 694 C C . LEU A 1 87 ? 4.804 0.703 -28.016 1.00 66.19 87 LEU A C 1
ATOM 696 O O . LEU A 1 87 ? 5.760 1.325 -27.555 1.00 66.19 87 LEU A O 1
ATOM 700 N N . TYR A 1 88 ? 3.717 0.394 -27.321 1.00 64.75 88 TYR A N 1
ATOM 701 C CA . TYR A 1 88 ? 3.548 0.696 -25.909 1.00 64.75 88 TYR A CA 1
ATOM 702 C C . TYR A 1 88 ? 3.599 -0.611 -25.129 1.00 64.75 88 TYR A C 1
ATOM 704 O O . TYR A 1 88 ? 2.829 -1.531 -25.414 1.00 64.75 88 TYR A O 1
ATOM 712 N N . ASP A 1 89 ? 4.498 -0.678 -24.153 1.00 66.25 89 ASP A N 1
ATOM 713 C CA . ASP A 1 89 ? 4.450 -1.710 -23.124 1.00 66.25 89 ASP A CA 1
ATOM 714 C C . ASP A 1 89 ? 3.373 -1.285 -22.101 1.00 66.25 89 ASP A C 1
ATOM 716 O O . ASP A 1 89 ? 3.222 -0.093 -21.805 1.00 66.25 89 ASP A O 1
ATOM 720 N N . GLY A 1 90 ? 2.560 -2.234 -21.634 1.00 67.12 90 GLY A N 1
ATOM 721 C CA . GLY A 1 90 ? 1.471 -1.964 -20.692 1.00 67.12 90 GLY A CA 1
ATOM 722 C C . GLY A 1 90 ? 1.929 -2.076 -19.240 1.00 67.12 90 GLY A C 1
ATOM 723 O O . GLY A 1 90 ? 2.649 -3.016 -18.922 1.00 67.12 90 GLY A O 1
ATOM 724 N N . VAL A 1 91 ? 1.476 -1.151 -18.390 1.00 73.50 91 VAL A N 1
ATOM 725 C CA . VAL A 1 91 ? 1.501 -1.277 -16.921 1.00 73.50 91 VAL A CA 1
ATOM 726 C C . VAL A 1 91 ? 0.185 -1.901 -16.495 1.00 73.50 91 VAL A C 1
ATOM 728 O O . VAL A 1 91 ? -0.866 -1.468 -16.979 1.00 73.50 91 VAL A O 1
ATOM 731 N N . ILE A 1 92 ? 0.198 -2.820 -15.548 1.00 78.69 92 ILE A N 1
ATOM 732 C CA . ILE A 1 92 ? -0.988 -3.203 -14.794 1.00 78.69 92 ILE A CA 1
ATOM 733 C C . ILE A 1 92 ? -0.934 -2.505 -13.440 1.00 78.69 92 ILE A C 1
ATOM 735 O O . ILE A 1 92 ? -0.035 -2.708 -12.628 1.00 78.69 92 ILE A O 1
ATOM 739 N N . HIS A 1 93 ? -1.957 -1.699 -13.188 1.00 83.88 93 HIS A N 1
ATOM 740 C CA . HIS A 1 93 ? -2.230 -1.116 -11.888 1.00 83.88 93 HIS A CA 1
ATOM 741 C C . HIS A 1 93 ? -3.353 -1.913 -11.258 1.00 83.88 93 HIS A C 1
ATOM 743 O O . HIS A 1 93 ? -4.445 -2.015 -11.826 1.00 83.88 93 HIS A O 1
ATOM 749 N N . ARG A 1 94 ? -3.094 -2.479 -10.088 1.00 89.50 94 ARG A N 1
ATOM 750 C CA . ARG A 1 94 ? -4.079 -3.253 -9.353 1.00 89.50 94 ARG A CA 1
ATOM 751 C C . ARG A 1 94 ? -4.433 -2.529 -8.070 1.00 89.50 94 ARG A C 1
ATOM 753 O O . ARG A 1 94 ? -3.590 -2.292 -7.213 1.00 89.50 94 ARG A O 1
ATOM 760 N N . ASN A 1 95 ? -5.712 -2.201 -7.969 1.00 91.31 95 ASN A N 1
ATOM 761 C CA . ASN A 1 95 ? -6.269 -1.367 -6.927 1.00 91.31 95 ASN A CA 1
ATOM 762 C C . ASN A 1 95 ? -7.287 -2.156 -6.107 1.00 91.31 95 ASN A C 1
ATOM 764 O O . ASN A 1 95 ? -8.171 -2.796 -6.684 1.00 91.31 95 ASN A O 1
ATOM 768 N N . LEU A 1 96 ? -7.205 -2.078 -4.777 1.00 94.56 96 LEU A N 1
ATOM 769 C CA . LEU A 1 96 ? -8.246 -2.602 -3.893 1.00 94.56 96 LEU A CA 1
ATOM 770 C C . LEU A 1 96 ? -9.108 -1.479 -3.330 1.00 94.56 96 LEU A C 1
ATOM 772 O O . LEU A 1 96 ? -8.621 -0.410 -2.945 1.00 94.56 96 LEU A O 1
ATOM 776 N N . LEU A 1 97 ? -10.407 -1.753 -3.283 1.00 94.81 97 LEU A N 1
ATOM 777 C CA . LEU A 1 97 ? -11.428 -0.847 -2.790 1.00 94.81 97 LEU A CA 1
ATOM 778 C C . LEU A 1 97 ? -12.254 -1.519 -1.701 1.00 94.81 97 LEU A C 1
ATOM 780 O O . LEU A 1 97 ? -12.540 -2.709 -1.780 1.00 94.81 97 LEU A O 1
ATOM 784 N N . VAL A 1 98 ? -12.686 -0.738 -0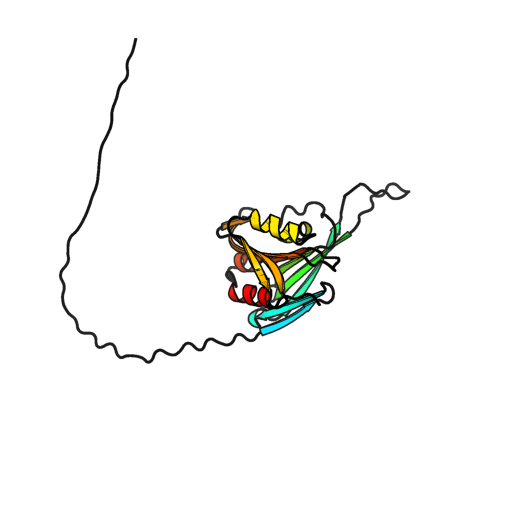.724 1.00 92.81 98 VAL A N 1
ATOM 785 C CA . VAL A 1 98 ? -13.650 -1.137 0.303 1.00 92.81 98 VAL A CA 1
ATOM 786 C C . VAL A 1 98 ? -15.040 -0.693 -0.111 1.00 92.81 98 VAL A C 1
ATOM 788 O O . VAL A 1 98 ? -15.228 0.464 -0.479 1.00 92.81 98 VAL A O 1
ATOM 791 N N . ASP A 1 99 ? -16.020 -1.584 -0.008 1.00 86.38 99 ASP A N 1
ATOM 792 C CA . ASP A 1 99 ? -17.435 -1.235 -0.125 1.00 86.38 99 ASP A CA 1
ATOM 793 C C . ASP A 1 99 ? -18.055 -1.001 1.258 1.00 86.38 99 ASP A C 1
ATOM 795 O O . ASP A 1 99 ? -18.442 -1.935 1.956 1.00 86.38 99 ASP A O 1
ATOM 799 N N . ASN A 1 100 ? -18.234 0.256 1.657 1.00 74.31 100 ASN A N 1
ATOM 800 C CA . ASN A 1 100 ? -18.921 0.563 2.916 1.00 74.31 100 ASN A CA 1
ATOM 801 C C . ASN A 1 100 ? -20.466 0.581 2.775 1.00 74.31 100 ASN A C 1
ATOM 803 O O . ASN A 1 100 ? -21.199 0.807 3.743 1.00 74.31 100 ASN A O 1
ATOM 807 N N . GLY A 1 101 ? -20.999 0.291 1.582 1.00 71.94 101 GLY A N 1
ATOM 808 C CA . GLY A 1 101 ? -22.416 0.310 1.202 1.00 71.94 101 GLY A CA 1
ATOM 809 C C . GLY A 1 101 ? -22.988 1.655 0.788 1.00 71.94 101 GLY A C 1
ATOM 810 O O . GLY A 1 101 ? -24.145 1.698 0.378 1.00 71.94 101 GLY A O 1
ATOM 811 N N . HIS A 1 102 ? -22.214 2.730 0.899 1.00 68.88 102 HIS A N 1
ATOM 812 C CA . HIS A 1 102 ? -22.558 4.027 0.322 1.00 68.88 102 HIS A CA 1
ATOM 813 C C . HIS A 1 102 ? -21.707 4.308 -0.916 1.00 68.88 102 HIS A C 1
ATOM 815 O O . HIS A 1 102 ? -22.203 4.898 -1.872 1.00 68.88 102 HIS A O 1
ATOM 821 N N . GLN A 1 103 ? -20.455 3.842 -0.913 1.00 81.50 103 GLN A N 1
ATOM 822 C CA . GLN A 1 103 ? -19.504 4.013 -2.004 1.00 81.50 103 GLN A CA 1
ATOM 823 C C . GLN A 1 103 ? -18.316 3.052 -1.896 1.00 81.50 103 GLN A C 1
ATOM 825 O O . GLN A 1 103 ? -18.099 2.406 -0.870 1.00 81.50 103 GLN A O 1
ATOM 830 N N . SER A 1 104 ? -17.535 2.987 -2.975 1.00 87.25 104 SER A N 1
ATOM 831 C CA . SER A 1 104 ? -16.296 2.215 -3.050 1.00 87.25 104 SER A CA 1
ATOM 832 C C . SER A 1 104 ? -15.089 3.115 -2.800 1.00 87.25 104 SER A C 1
ATOM 834 O O . SER A 1 104 ? -14.849 4.044 -3.568 1.00 87.25 104 SER A O 1
ATOM 836 N N . LEU A 1 105 ? -14.316 2.828 -1.754 1.00 90.25 105 LEU A N 1
ATOM 837 C CA . LEU A 1 105 ? -13.172 3.639 -1.340 1.00 90.25 105 LEU A CA 1
ATOM 838 C C . LEU A 1 105 ? -11.868 2.926 -1.635 1.00 90.25 105 LEU A C 1
ATOM 840 O O . LEU A 1 105 ? -11.618 1.838 -1.126 1.00 90.25 105 LEU A O 1
ATOM 844 N N . PHE A 1 106 ? -11.026 3.553 -2.443 1.00 90.12 106 PHE A N 1
ATOM 845 C CA . PHE A 1 106 ? -9.709 3.029 -2.764 1.00 90.12 106 PHE A CA 1
ATOM 846 C C . PHE A 1 106 ? -8.753 3.150 -1.570 1.00 90.12 106 PHE A C 1
ATOM 848 O O . PHE A 1 106 ? -8.695 4.208 -0.942 1.00 90.12 106 PHE A O 1
ATOM 855 N N . PHE A 1 107 ? -8.009 2.084 -1.271 1.00 93.25 107 PHE A N 1
ATOM 856 C CA . PHE A 1 107 ? -7.108 2.069 -0.113 1.00 93.25 107 PHE A CA 1
ATOM 857 C C . PHE A 1 107 ? -5.787 1.327 -0.331 1.00 93.25 107 PHE A C 1
ATOM 859 O O . PHE A 1 107 ? -4.905 1.470 0.505 1.00 93.25 107 PHE A O 1
ATOM 866 N N . LEU A 1 108 ? -5.628 0.536 -1.401 1.00 95.00 108 LEU A N 1
ATOM 867 C CA . LEU A 1 108 ? -4.377 -0.173 -1.700 1.00 95.00 108 LEU A CA 1
ATOM 868 C C . LEU A 1 108 ? -4.066 -0.115 -3.191 1.00 95.00 108 LEU A C 1
ATOM 870 O O . LEU A 1 108 ? -4.857 -0.624 -3.980 1.00 95.00 108 LEU A O 1
ATOM 874 N N . SER A 1 109 ? -2.898 0.423 -3.543 1.00 93.06 109 SER A N 1
ATOM 875 C CA . SER A 1 109 ? -2.319 0.428 -4.891 1.00 93.06 109 SER A CA 1
ATOM 876 C C . SER A 1 109 ? -1.149 -0.542 -4.994 1.00 93.06 109 SER A C 1
ATOM 878 O O . SER A 1 109 ? -0.304 -0.581 -4.099 1.00 93.06 109 SER A O 1
ATOM 880 N N . ALA A 1 110 ? -1.056 -1.272 -6.099 1.00 91.69 110 ALA A N 1
ATOM 881 C CA . ALA A 1 110 ? 0.119 -2.055 -6.455 1.00 91.69 110 ALA A CA 1
ATOM 882 C C . ALA A 1 110 ? 0.351 -1.973 -7.965 1.00 91.69 110 ALA A C 1
ATOM 884 O O . ALA A 1 110 ? -0.595 -2.118 -8.747 1.00 91.69 110 ALA A O 1
ATOM 885 N N . HIS A 1 111 ? 1.588 -1.724 -8.383 1.00 85.50 111 HIS A N 1
ATOM 886 C CA . HIS A 1 111 ? 1.934 -1.532 -9.791 1.00 85.50 111 HIS A CA 1
ATOM 887 C C . HIS A 1 111 ? 2.973 -2.562 -10.229 1.00 85.50 111 HIS A C 1
ATOM 889 O O . HIS A 1 111 ? 3.924 -2.843 -9.492 1.00 85.50 111 HIS A O 1
ATOM 895 N N . ASP A 1 112 ? 2.783 -3.151 -11.411 1.00 78.69 112 ASP A N 1
ATOM 896 C CA . ASP A 1 112 ? 3.807 -3.996 -12.014 1.00 78.69 112 ASP A CA 1
ATOM 897 C C . ASP A 1 112 ? 4.985 -3.161 -12.548 1.00 78.69 112 ASP A C 1
ATOM 899 O O . ASP A 1 112 ? 4.939 -1.937 -12.644 1.00 78.69 112 ASP A O 1
ATOM 903 N N . LYS A 1 113 ? 6.125 -3.820 -12.773 1.00 67.38 113 LYS A N 1
ATOM 904 C CA . LYS A 1 113 ? 7.402 -3.137 -13.025 1.00 67.38 113 LYS A CA 1
ATOM 905 C C . LYS A 1 113 ? 7.338 -2.175 -14.223 1.00 67.38 113 LYS A C 1
ATOM 907 O O . LYS A 1 113 ? 7.389 -2.613 -15.370 1.00 67.38 113 LYS A O 1
ATOM 912 N N . GLY A 1 114 ? 7.427 -0.878 -13.924 1.00 60.12 114 GLY A N 1
ATOM 913 C CA . GLY A 1 114 ? 7.818 0.201 -14.834 1.00 60.12 114 GLY A CA 1
ATOM 914 C C . GLY A 1 114 ? 7.224 1.556 -14.419 1.00 60.12 114 GLY A C 1
ATOM 915 O O . GLY A 1 114 ? 6.291 1.618 -13.632 1.00 60.12 114 GLY A O 1
ATOM 916 N N . THR A 1 115 ? 7.726 2.661 -14.974 1.00 56.91 115 THR A N 1
ATOM 917 C CA . THR A 1 115 ? 7.298 4.031 -14.602 1.00 56.91 115 THR A CA 1
ATOM 918 C C . THR A 1 115 ? 6.198 4.586 -15.520 1.00 56.91 115 THR A C 1
ATOM 920 O O . THR A 1 115 ? 6.510 4.890 -16.675 1.00 56.91 115 THR A O 1
ATOM 923 N N . PRO A 1 116 ? 4.925 4.693 -15.090 1.00 56.50 116 PRO A N 1
ATOM 924 C CA . PRO A 1 116 ? 3.811 5.036 -15.972 1.00 56.50 116 PRO A CA 1
ATOM 925 C C . PRO A 1 116 ? 4.014 6.410 -16.611 1.00 56.50 116 PRO A C 1
ATOM 927 O O . PRO A 1 116 ? 4.666 7.291 -16.046 1.00 56.50 116 PRO A O 1
ATOM 930 N N . LEU A 1 117 ? 3.423 6.618 -17.792 1.00 53.31 117 LEU A N 1
ATOM 931 C CA . LEU A 1 117 ? 3.362 7.943 -18.403 1.00 53.31 117 LEU A CA 1
ATOM 932 C C . LEU A 1 117 ? 2.529 8.883 -17.527 1.00 53.31 117 LEU A C 1
ATOM 934 O O . LEU A 1 117 ? 1.308 8.900 -17.633 1.00 53.31 117 LEU A O 1
ATOM 938 N N . GLY A 1 118 ? 3.224 9.619 -16.654 1.00 50.75 118 GLY A N 1
ATOM 939 C CA . GLY A 1 118 ? 2.771 10.772 -15.875 1.00 50.75 118 GLY A CA 1
ATOM 940 C C . GLY A 1 118 ? 1.268 10.847 -15.608 1.00 50.75 118 GLY A C 1
ATOM 941 O O . GLY A 1 118 ? 0.535 11.458 -16.380 1.00 50.75 118 GLY A O 1
ATOM 942 N N . ARG A 1 119 ? 0.825 10.317 -14.461 1.00 55.50 119 ARG A N 1
ATOM 943 C CA . ARG A 1 119 ? -0.554 10.476 -13.958 1.00 55.50 119 ARG A CA 1
ATOM 944 C C . ARG A 1 119 ? -0.747 11.707 -13.063 1.00 55.50 119 ARG A C 1
ATOM 946 O O . ARG A 1 119 ? -1.827 11.914 -12.522 1.00 55.50 119 ARG A O 1
ATOM 953 N N . GLY A 1 120 ? 0.278 12.553 -12.940 1.00 50.31 120 GLY A N 1
ATOM 954 C CA . GLY A 1 120 ? 0.194 13.794 -12.168 1.00 50.31 120 GLY A CA 1
ATOM 955 C C . GLY A 1 120 ? 0.470 13.647 -10.669 1.00 50.31 120 GLY A C 1
ATOM 956 O O . GLY A 1 120 ? 0.049 14.520 -9.917 1.00 50.31 120 GLY A O 1
ATOM 957 N N . GLY A 1 121 ? 1.190 12.601 -10.241 1.00 54.22 121 GLY A N 1
ATOM 958 C CA . GLY A 1 121 ? 1.718 12.490 -8.877 1.00 54.22 121 GLY A CA 1
ATOM 959 C C . GLY A 1 121 ? 0.632 12.213 -7.845 1.00 54.22 121 GLY A C 1
ATOM 960 O O . GLY A 1 121 ? 0.420 13.012 -6.934 1.00 54.22 121 GLY A O 1
ATOM 961 N N . PHE A 1 122 ? -0.080 11.097 -8.002 1.00 71.38 122 PHE A N 1
ATOM 962 C CA . PHE A 1 122 ? -1.038 10.634 -6.999 1.00 71.38 122 PHE A CA 1
ATOM 963 C C . PHE A 1 122 ? -0.361 9.674 -6.008 1.00 71.38 122 PHE A C 1
ATOM 965 O O . PHE A 1 122 ? 0.622 9.024 -6.351 1.00 71.38 122 PHE A O 1
ATOM 972 N N . LEU A 1 123 ? -0.884 9.536 -4.781 1.00 74.62 123 LEU A N 1
ATOM 973 C CA . LEU A 1 123 ? -0.318 8.608 -3.782 1.00 74.62 123 LEU A CA 1
ATOM 974 C C . LEU A 1 123 ? -0.287 7.149 -4.274 1.00 74.62 123 LEU A C 1
ATOM 976 O O . LEU A 1 123 ? 0.556 6.378 -3.827 1.00 74.62 123 LEU A O 1
ATOM 980 N N . SER A 1 124 ? -1.159 6.769 -5.217 1.00 74.06 124 SER A N 1
ATOM 981 C CA . SER A 1 124 ? -1.099 5.456 -5.878 1.00 74.06 124 SER A CA 1
ATOM 982 C C . SER A 1 124 ? 0.219 5.220 -6.614 1.00 74.06 124 SER A C 1
ATOM 984 O O . SER A 1 124 ? 0.729 4.100 -6.617 1.00 74.06 124 SER A O 1
ATOM 986 N N . ASP A 1 125 ? 0.777 6.278 -7.208 1.00 77.19 125 ASP A N 1
ATOM 987 C CA . ASP A 1 125 ? 1.980 6.230 -8.039 1.00 77.19 125 ASP A CA 1
ATOM 988 C C . ASP A 1 125 ? 3.234 5.981 -7.192 1.00 77.19 125 ASP A C 1
ATOM 990 O O . ASP A 1 125 ? 4.244 5.520 -7.711 1.00 77.19 125 ASP A O 1
ATOM 994 N N . LEU A 1 126 ? 3.167 6.197 -5.870 1.00 81.81 126 LEU A N 1
ATOM 995 C CA . LEU A 1 126 ? 4.269 5.869 -4.961 1.00 81.81 126 LEU A CA 1
ATOM 996 C C . LEU A 1 126 ? 4.657 4.389 -5.036 1.00 81.81 126 LEU A C 1
ATOM 998 O O . LEU A 1 126 ? 5.831 4.059 -4.892 1.00 81.81 126 LEU A O 1
ATOM 1002 N N . SER A 1 127 ? 3.693 3.503 -5.309 1.00 82.56 127 SER A N 1
ATOM 1003 C CA . SER A 1 127 ? 3.959 2.067 -5.429 1.00 82.56 127 SER A CA 1
ATOM 1004 C C . SER A 1 127 ? 4.931 1.723 -6.567 1.00 82.56 127 SER A C 1
ATOM 1006 O O . SER A 1 127 ? 5.664 0.744 -6.449 1.00 82.56 127 SER A O 1
ATOM 1008 N N . ASP A 1 128 ? 5.043 2.566 -7.602 1.00 80.50 128 ASP A N 1
ATOM 1009 C CA . ASP A 1 128 ? 6.030 2.394 -8.678 1.00 80.50 128 ASP A CA 1
ATOM 1010 C C . ASP A 1 128 ? 7.470 2.593 -8.216 1.00 80.50 128 ASP A C 1
ATOM 1012 O O . ASP A 1 128 ? 8.391 2.143 -8.889 1.00 80.50 128 ASP A O 1
ATOM 1016 N N . HIS A 1 129 ? 7.700 3.298 -7.110 1.00 80.31 129 HIS A N 1
ATOM 1017 C CA . HIS A 1 129 ? 9.048 3.649 -6.665 1.00 80.31 129 HIS A CA 1
ATOM 1018 C C . HIS A 1 129 ? 9.675 2.601 -5.740 1.00 80.31 129 HIS A C 1
ATOM 1020 O O . HIS A 1 129 ? 10.868 2.682 -5.445 1.00 80.31 129 HIS A O 1
ATOM 1026 N N . PHE A 1 130 ? 8.903 1.601 -5.310 1.00 87.62 130 PHE A N 1
ATOM 1027 C CA . PHE A 1 130 ? 9.329 0.616 -4.321 1.00 87.62 130 PHE A CA 1
ATOM 1028 C C . PHE A 1 130 ? 9.670 -0.727 -4.971 1.00 87.62 130 PHE A C 1
ATOM 1030 O O . PHE A 1 130 ? 8.861 -1.648 -5.058 1.00 87.62 130 PHE A O 1
ATOM 1037 N N . HIS A 1 131 ? 10.911 -0.844 -5.437 1.00 87.44 131 HIS A N 1
ATOM 1038 C CA . HIS A 1 131 ? 11.477 -2.050 -6.046 1.00 87.44 131 HIS A CA 1
ATOM 1039 C C . HIS A 1 131 ? 12.471 -2.789 -5.143 1.00 87.44 131 HIS A C 1
ATOM 1041 O O . HIS A 1 131 ? 13.003 -3.828 -5.545 1.00 87.44 131 HIS A O 1
ATOM 1047 N N . SER A 1 132 ? 12.735 -2.271 -3.945 1.00 92.00 132 SER A N 1
ATOM 1048 C CA . SER A 1 132 ? 13.544 -2.923 -2.921 1.00 92.00 132 SER A CA 1
ATOM 1049 C C . SER A 1 132 ? 13.119 -2.488 -1.519 1.00 92.00 132 SER A C 1
ATOM 1051 O O . SER A 1 132 ? 12.480 -1.451 -1.338 1.00 92.00 132 SER A O 1
ATOM 1053 N N . GLN A 1 133 ? 13.515 -3.272 -0.513 1.00 94.81 133 GLN A N 1
ATOM 1054 C CA . GLN A 1 133 ? 13.333 -2.907 0.893 1.00 94.81 133 GLN A CA 1
ATOM 1055 C C . GLN A 1 133 ? 14.130 -1.643 1.256 1.00 94.81 133 GLN A C 1
ATOM 1057 O O . GLN A 1 133 ? 13.627 -0.784 1.965 1.00 94.81 133 GLN A O 1
ATOM 1062 N N . GLU A 1 134 ? 15.335 -1.495 0.704 1.00 95.50 134 GLU A N 1
ATOM 1063 C CA . GLU A 1 134 ? 16.178 -0.308 0.894 1.00 95.50 134 GLU A CA 1
ATOM 1064 C C . GLU A 1 134 ? 15.468 0.978 0.433 1.00 95.50 134 GLU A C 1
ATOM 1066 O O . GLU A 1 134 ? 15.535 1.998 1.106 1.00 95.50 134 GLU A O 1
ATOM 1071 N N . GLN A 1 135 ? 14.719 0.936 -0.676 1.00 93.44 135 GLN A N 1
ATOM 1072 C CA . GLN A 1 135 ? 13.950 2.098 -1.141 1.00 93.44 135 GLN A CA 1
ATOM 1073 C C . GLN A 1 135 ? 12.801 2.472 -0.197 1.00 93.44 135 GLN A C 1
ATOM 1075 O O . GLN A 1 135 ? 12.498 3.653 -0.056 1.00 93.44 135 GLN A O 1
ATOM 1080 N N . ILE A 1 136 ? 12.173 1.486 0.450 1.00 94.19 136 ILE A N 1
ATOM 1081 C CA . ILE A 1 136 ? 11.148 1.718 1.479 1.00 94.19 136 ILE A CA 1
ATOM 1082 C C . ILE A 1 136 ? 11.771 2.405 2.699 1.00 94.19 136 ILE A C 1
ATOM 1084 O O . ILE A 1 136 ? 11.206 3.363 3.222 1.00 94.19 136 ILE A O 1
ATOM 1088 N N . GLU A 1 137 ? 12.937 1.925 3.133 1.00 96.12 137 GLU A N 1
ATOM 1089 C CA . GLU A 1 137 ? 13.671 2.472 4.278 1.00 96.12 137 GLU A CA 1
ATOM 1090 C C . GLU A 1 137 ? 14.109 3.917 4.017 1.00 96.12 137 GLU A C 1
ATOM 1092 O O . GLU A 1 137 ? 13.793 4.795 4.816 1.00 96.12 137 GLU A O 1
ATOM 1097 N N . ILE A 1 138 ? 14.726 4.187 2.860 1.00 95.06 138 ILE A N 1
ATOM 1098 C CA . ILE A 1 138 ? 15.121 5.544 2.448 1.00 95.06 138 ILE A CA 1
ATOM 1099 C C . ILE A 1 138 ? 13.902 6.468 2.384 1.00 95.06 138 ILE A C 1
ATOM 1101 O O . ILE A 1 138 ? 13.932 7.564 2.937 1.00 95.06 138 ILE A O 1
ATOM 1105 N N . TRP A 1 139 ? 12.810 6.029 1.748 1.00 93.94 139 TRP A N 1
ATOM 1106 C CA . TRP A 1 139 ? 11.591 6.834 1.669 1.00 93.94 139 TRP A CA 1
ATOM 1107 C C . TRP A 1 139 ? 11.061 7.204 3.055 1.00 93.94 139 TRP A C 1
ATOM 1109 O O . TRP A 1 139 ? 10.645 8.345 3.255 1.00 93.94 139 TRP A O 1
ATOM 1119 N N . CYS A 1 140 ? 11.106 6.267 4.007 1.00 95.38 140 CYS A N 1
ATOM 1120 C CA . CYS A 1 140 ? 10.683 6.511 5.380 1.00 95.38 140 CYS A CA 1
ATOM 1121 C C . CYS A 1 140 ? 11.588 7.524 6.091 1.00 95.38 140 CYS A C 1
ATOM 1123 O O . CYS A 1 140 ? 11.081 8.448 6.719 1.00 95.38 140 CYS A O 1
ATOM 1125 N N . GLU A 1 141 ? 12.911 7.407 5.948 1.00 95.50 141 GLU A N 1
ATOM 1126 C CA . GLU A 1 141 ? 13.874 8.365 6.514 1.00 95.50 141 GLU A CA 1
ATOM 1127 C C . GLU A 1 141 ? 13.692 9.794 5.973 1.00 95.50 141 GLU A C 1
ATOM 1129 O O . GLU A 1 141 ? 13.976 10.768 6.671 1.00 95.50 141 GLU A O 1
ATOM 1134 N N . GLU A 1 142 ? 13.210 9.931 4.736 1.00 92.31 142 GLU A N 1
ATOM 1135 C CA . GLU A 1 142 ? 12.929 11.222 4.102 1.00 92.31 142 GLU A CA 1
ATOM 1136 C C . GLU A 1 142 ? 11.613 11.869 4.576 1.00 92.31 142 GLU A C 1
ATOM 1138 O O . GLU A 1 142 ? 11.415 13.071 4.367 1.00 92.31 142 GLU A O 1
ATOM 1143 N N . GLN A 1 143 ? 10.710 11.116 5.217 1.00 90.44 143 GLN A N 1
ATOM 1144 C CA . GLN A 1 143 ? 9.460 11.654 5.763 1.00 90.44 143 GLN A CA 1
ATOM 1145 C C . GLN A 1 143 ? 9.646 12.156 7.202 1.00 90.44 143 GLN A C 1
ATOM 1147 O O . GLN A 1 143 ? 10.329 11.541 8.013 1.00 90.44 143 GLN A O 1
ATOM 1152 N N . LEU A 1 144 ? 8.983 13.266 7.549 1.00 87.50 144 LEU A N 1
ATOM 1153 C CA . LEU A 1 144 ? 9.092 13.869 8.887 1.00 87.50 144 LEU A CA 1
ATOM 1154 C C . LEU A 1 144 ? 8.534 12.975 10.007 1.00 87.50 144 LEU A C 1
ATOM 1156 O O . LEU A 1 144 ? 9.140 12.898 11.071 1.00 87.50 144 LEU A O 1
ATOM 1160 N N . ASP A 1 145 ? 7.405 12.311 9.756 1.00 93.25 145 ASP A N 1
ATOM 1161 C CA . ASP A 1 145 ? 6.693 11.467 10.720 1.00 93.25 145 ASP A CA 1
ATOM 1162 C C . ASP A 1 145 ? 6.518 10.057 10.132 1.00 93.25 145 ASP A C 1
ATOM 1164 O O . ASP A 1 145 ? 5.410 9.656 9.771 1.00 93.25 145 ASP A O 1
ATOM 1168 N N . CYS A 1 146 ? 7.621 9.318 9.974 1.00 95.94 146 CYS A N 1
ATOM 1169 C CA . CYS A 1 146 ? 7.585 7.925 9.528 1.00 95.94 146 CYS A CA 1
ATOM 1170 C C . CYS A 1 146 ? 8.262 6.966 10.505 1.00 95.94 146 CYS A C 1
ATOM 1172 O O . CYS A 1 146 ? 9.283 7.283 11.117 1.00 95.94 146 CYS A O 1
ATOM 1174 N N . GLU A 1 147 ? 7.688 5.772 10.630 1.00 97.25 147 GLU A N 1
ATOM 1175 C CA . GLU A 1 147 ? 8.253 4.664 11.388 1.00 97.25 147 GLU A CA 1
ATOM 1176 C C . GLU A 1 147 ? 8.241 3.356 10.591 1.00 97.25 147 GLU A C 1
ATOM 1178 O O . GLU A 1 147 ? 7.359 3.095 9.774 1.00 97.25 147 GLU A O 1
ATOM 1183 N N . MET A 1 148 ? 9.228 2.500 10.859 1.00 97.62 148 MET A N 1
ATOM 1184 C CA . MET A 1 148 ? 9.255 1.138 10.334 1.00 97.62 148 MET A CA 1
ATOM 1185 C C . MET A 1 148 ? 8.513 0.210 11.296 1.00 97.62 148 MET A C 1
ATOM 1187 O O . MET A 1 148 ? 8.985 -0.062 12.401 1.00 97.62 148 MET A O 1
ATOM 1191 N N . VAL A 1 149 ? 7.375 -0.325 10.863 1.00 96.94 149 VAL A N 1
ATOM 1192 C CA . VAL A 1 149 ? 6.592 -1.311 11.614 1.00 96.94 149 VAL A CA 1
ATOM 1193 C C . VAL A 1 149 ? 6.851 -2.718 11.086 1.00 96.94 149 VAL A C 1
ATOM 1195 O O . VAL A 1 149 ? 7.172 -2.921 9.916 1.00 96.94 149 VAL A O 1
ATOM 1198 N N . THR A 1 150 ? 6.735 -3.716 11.963 1.00 97.00 150 THR A N 1
ATOM 1199 C CA . THR A 1 150 ? 6.880 -5.129 11.584 1.00 97.00 150 THR A CA 1
ATOM 1200 C C . THR A 1 150 ? 5.542 -5.841 11.731 1.00 97.00 150 THR A C 1
ATOM 1202 O O . THR A 1 150 ? 4.933 -5.810 12.802 1.00 97.00 150 THR A O 1
ATOM 1205 N N . THR A 1 151 ? 5.071 -6.477 10.659 1.00 97.56 151 THR A N 1
ATOM 1206 C CA . THR A 1 151 ? 3.818 -7.245 10.672 1.00 97.56 151 THR A CA 1
ATOM 1207 C C . THR A 1 151 ? 3.977 -8.537 11.479 1.00 97.56 151 THR A C 1
ATOM 1209 O O . THR A 1 151 ? 5.088 -8.982 11.776 1.00 97.56 151 THR A O 1
ATOM 1212 N N . SER A 1 152 ? 2.868 -9.206 11.799 1.00 97.19 152 SER A N 1
ATOM 1213 C CA . SER A 1 152 ? 2.894 -10.516 12.472 1.00 97.19 152 SER A CA 1
ATOM 1214 C C . SER A 1 152 ? 3.620 -11.610 11.676 1.00 97.19 152 SER A C 1
ATOM 1216 O O . SER A 1 152 ? 4.090 -12.586 12.260 1.00 97.19 152 SER A O 1
ATOM 1218 N N . SER A 1 153 ? 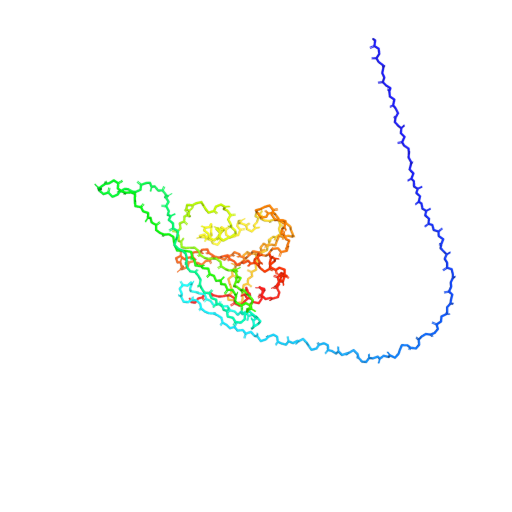3.741 -11.446 10.354 1.00 96.44 153 SER A N 1
ATOM 1219 C CA . SER A 1 153 ? 4.470 -12.358 9.468 1.00 96.44 153 SER A CA 1
ATOM 1220 C C . SER A 1 153 ? 5.955 -12.006 9.307 1.00 96.44 153 SER A C 1
ATOM 1222 O O . SER A 1 153 ? 6.680 -12.740 8.637 1.00 96.44 153 SER A O 1
ATOM 1224 N N . GLY A 1 154 ? 6.425 -10.929 9.947 1.00 96.56 154 GLY A N 1
ATOM 1225 C CA . GLY A 1 154 ? 7.818 -10.480 9.894 1.00 96.56 154 GLY A CA 1
ATOM 1226 C C . GLY A 1 154 ? 8.143 -9.556 8.719 1.00 96.56 154 GLY A C 1
ATOM 1227 O O . GLY A 1 154 ? 9.318 -9.367 8.419 1.00 96.56 154 GLY A O 1
ATOM 1228 N N . LEU A 1 155 ? 7.138 -8.993 8.039 1.00 95.69 155 LEU A N 1
ATOM 1229 C CA . LEU A 1 155 ? 7.365 -8.020 6.968 1.00 95.69 155 LEU A CA 1
ATOM 1230 C C . LEU A 1 155 ? 7.667 -6.644 7.556 1.00 95.69 155 LEU A C 1
ATOM 1232 O O . LEU A 1 155 ? 6.989 -6.213 8.486 1.00 95.69 155 LEU A O 1
ATOM 1236 N N . HIS A 1 156 ? 8.640 -5.947 6.976 1.00 96.19 156 HIS A N 1
ATOM 1237 C CA . HIS A 1 156 ? 8.950 -4.564 7.316 1.00 96.19 156 HIS A CA 1
ATOM 1238 C C . HIS A 1 156 ? 8.138 -3.617 6.434 1.00 96.19 156 HIS A C 1
ATOM 1240 O O . HIS A 1 156 ? 8.182 -3.704 5.208 1.00 96.19 156 HIS A O 1
ATOM 1246 N N . VAL A 1 157 ? 7.398 -2.717 7.068 1.00 97.81 157 VAL A N 1
ATOM 1247 C CA . VAL A 1 157 ? 6.484 -1.778 6.419 1.00 97.81 157 VAL A CA 1
ATOM 1248 C C . VAL A 1 157 ? 6.838 -0.381 6.898 1.00 97.81 157 VAL A C 1
ATOM 1250 O O . VAL A 1 157 ? 6.919 -0.156 8.102 1.00 97.81 157 VAL A O 1
ATOM 1253 N N . ALA A 1 158 ? 7.044 0.556 5.979 1.00 97.75 158 ALA A N 1
ATOM 1254 C CA . ALA A 1 158 ? 7.163 1.961 6.352 1.00 97.75 158 ALA A CA 1
ATOM 1255 C C . ALA A 1 158 ? 5.764 2.540 6.549 1.00 97.75 158 ALA A C 1
ATOM 1257 O O . ALA A 1 158 ? 4.912 2.368 5.681 1.00 97.75 158 ALA A O 1
ATOM 1258 N N . HIS A 1 159 ? 5.525 3.222 7.661 1.00 97.31 159 HIS A N 1
ATOM 1259 C CA . HIS A 1 159 ? 4.289 3.937 7.956 1.00 97.31 159 HIS A CA 1
ATOM 1260 C C . HIS A 1 159 ? 4.606 5.419 8.104 1.00 97.31 159 HIS A C 1
ATOM 1262 O O . HIS A 1 159 ? 5.204 5.820 9.095 1.00 97.31 159 HIS A O 1
ATOM 1268 N N . ALA A 1 160 ? 4.194 6.221 7.126 1.00 94.38 160 ALA A N 1
ATOM 1269 C CA . ALA A 1 160 ? 4.266 7.671 7.186 1.00 94.38 160 ALA A CA 1
ATOM 1270 C C . ALA A 1 160 ? 2.900 8.249 7.567 1.00 94.38 160 ALA A C 1
ATOM 1272 O O . ALA A 1 160 ? 1.880 7.953 6.936 1.00 94.38 160 ALA A O 1
ATOM 1273 N N . TYR A 1 161 ? 2.896 9.111 8.576 1.00 93.19 161 TYR A N 1
ATOM 1274 C CA . TYR A 1 161 ? 1.746 9.901 8.976 1.00 93.19 161 TYR A CA 1
ATOM 1275 C C . TYR A 1 161 ? 1.899 11.334 8.472 1.00 93.19 161 TYR A C 1
ATOM 1277 O O . TYR A 1 161 ? 2.956 11.947 8.566 1.00 93.19 161 TYR A O 1
ATOM 1285 N N . THR A 1 162 ? 0.829 11.897 7.925 1.00 87.75 162 THR A N 1
ATOM 1286 C CA . THR A 1 162 ? 0.793 13.294 7.501 1.00 87.75 162 THR A CA 1
ATOM 1287 C C . THR A 1 162 ? -0.347 14.012 8.205 1.00 87.75 162 THR A C 1
ATOM 1289 O O . THR A 1 162 ? -1.518 13.863 7.847 1.00 87.75 162 THR A O 1
ATOM 1292 N N . ALA A 1 163 ? 0.006 14.833 9.199 1.00 83.12 163 ALA A N 1
ATOM 1293 C CA . ALA A 1 163 ? -0.961 15.618 9.963 1.00 83.12 163 ALA A CA 1
ATOM 1294 C C . ALA A 1 163 ? -1.740 16.596 9.074 1.00 83.12 163 ALA A C 1
ATOM 1296 O O . ALA A 1 163 ? -2.945 16.762 9.251 1.00 83.12 163 ALA A O 1
ATOM 1297 N N . LYS A 1 164 ? -1.059 17.223 8.108 1.00 82.50 164 LYS A N 1
ATOM 1298 C CA . LYS A 1 164 ? -1.658 18.152 7.151 1.00 82.50 164 LYS A CA 1
ATOM 1299 C C . LYS A 1 164 ? -0.885 18.163 5.839 1.00 82.50 164 LYS A C 1
ATOM 1301 O O . LYS A 1 164 ? 0.330 18.331 5.837 1.00 82.50 164 LYS A O 1
ATOM 1306 N N . THR A 1 165 ? -1.604 18.048 4.734 1.00 81.69 165 THR A N 1
ATOM 1307 C CA . THR A 1 165 ? -1.082 18.168 3.372 1.00 81.69 165 THR A CA 1
ATOM 1308 C C . THR A 1 165 ? -2.096 18.869 2.478 1.00 81.69 165 THR A C 1
ATOM 1310 O O . THR A 1 165 ? -3.246 19.069 2.862 1.00 81.69 165 THR A O 1
ATOM 1313 N N . GLU A 1 166 ? -1.673 19.268 1.288 1.00 79.00 166 GLU A N 1
ATOM 1314 C CA . GLU A 1 166 ? -2.551 19.790 0.250 1.00 79.00 166 GLU A CA 1
ATOM 1315 C C . GLU A 1 166 ? -2.444 18.872 -0.965 1.00 79.00 166 GLU A C 1
ATOM 1317 O O . GLU A 1 166 ? -1.371 18.721 -1.547 1.00 79.00 166 GLU A O 1
ATOM 1322 N N . ILE A 1 167 ? -3.555 18.240 -1.344 1.00 74.88 167 ILE A N 1
ATOM 1323 C CA . ILE A 1 167 ? -3.624 17.370 -2.521 1.00 74.88 167 ILE A CA 1
ATOM 1324 C C . ILE A 1 167 ? -4.642 17.984 -3.474 1.00 74.88 167 ILE A C 1
ATOM 1326 O O . ILE A 1 167 ? -5.820 18.101 -3.150 1.00 74.88 167 ILE A O 1
ATOM 1330 N N . TRP A 1 168 ? -4.175 18.404 -4.653 1.00 74.81 168 TRP A N 1
ATOM 1331 C CA . TRP A 1 168 ? -4.984 19.078 -5.681 1.00 74.81 168 TRP A CA 1
ATOM 1332 C C . TRP A 1 168 ? -5.729 20.332 -5.191 1.00 74.81 168 TRP A C 1
ATOM 1334 O O . TRP A 1 168 ? -6.852 20.598 -5.612 1.00 74.81 168 TRP A O 1
ATOM 1344 N N . GLY A 1 169 ? -5.102 21.121 -4.315 1.00 77.94 169 GLY A N 1
ATOM 1345 C CA . GLY A 1 169 ? -5.710 22.335 -3.763 1.00 77.94 169 GLY A CA 1
ATOM 1346 C C . GLY A 1 169 ? -6.666 22.086 -2.595 1.00 77.94 169 GLY A C 1
ATOM 1347 O O . GLY A 1 169 ? -7.194 23.041 -2.028 1.00 77.94 169 GLY A O 1
ATOM 1348 N N . GLU A 1 170 ? -6.891 20.825 -2.217 1.00 79.19 170 GLU A N 1
ATOM 1349 C CA . GLU A 1 170 ? -7.704 20.461 -1.061 1.00 79.19 170 GLU A CA 1
ATOM 1350 C C . GLU A 1 170 ? -6.793 20.212 0.147 1.00 79.19 170 GLU A C 1
ATOM 1352 O O . GLU A 1 170 ? -5.923 19.334 0.084 1.00 79.19 170 GLU A O 1
ATOM 1357 N N . PRO A 1 171 ? -6.963 20.958 1.255 1.00 81.88 171 PRO A N 1
ATOM 1358 C CA . PRO A 1 171 ? -6.260 20.655 2.487 1.00 81.88 171 PRO A CA 1
ATOM 1359 C C . PRO A 1 171 ? -6.825 19.358 3.065 1.00 81.88 171 PRO A C 1
ATOM 1361 O O . PRO A 1 171 ? -8.019 19.258 3.347 1.00 81.88 171 PRO A O 1
ATOM 1364 N N . LEU A 1 172 ? -5.958 18.371 3.244 1.00 83.12 172 LEU A N 1
ATOM 1365 C CA . LEU A 1 172 ? -6.294 17.076 3.814 1.00 83.12 172 LEU A CA 1
ATOM 1366 C C . LEU A 1 172 ? -5.444 16.843 5.053 1.00 83.12 172 LEU A C 1
ATOM 1368 O O . LEU A 1 172 ? -4.275 17.222 5.116 1.00 83.12 172 LEU A O 1
ATOM 1372 N N . GLU A 1 173 ? -6.057 16.237 6.056 1.00 88.44 173 GLU A N 1
ATOM 1373 C CA . GLU A 1 173 ? -5.464 16.049 7.374 1.00 88.44 173 GLU A CA 1
ATOM 1374 C C . GLU A 1 173 ? -5.586 14.586 7.784 1.00 88.44 173 GLU A C 1
ATOM 1376 O O . GLU A 1 173 ? -6.539 13.907 7.404 1.00 88.44 173 GLU A O 1
ATOM 1381 N N . ASN A 1 174 ? -4.652 14.120 8.611 1.00 90.94 174 ASN A N 1
ATOM 1382 C CA . ASN A 1 174 ? -4.646 12.767 9.173 1.00 90.94 174 ASN A CA 1
ATOM 1383 C C . ASN A 1 174 ? -4.521 11.648 8.118 1.00 90.94 174 ASN A C 1
ATOM 1385 O O . ASN A 1 174 ? -5.259 10.660 8.159 1.00 90.94 174 ASN A O 1
ATOM 1389 N N . ILE A 1 175 ? -3.594 11.810 7.168 1.00 92.50 175 ILE A N 1
ATOM 1390 C CA . ILE A 1 175 ? -3.329 10.794 6.144 1.00 92.50 175 ILE A CA 1
ATOM 1391 C C . ILE A 1 175 ? -2.300 9.788 6.656 1.00 92.50 175 ILE A C 1
ATOM 1393 O O . ILE A 1 175 ? -1.213 10.176 7.075 1.00 92.50 175 ILE A O 1
ATOM 1397 N N . ASP A 1 176 ? -2.627 8.504 6.569 1.00 94.06 176 ASP A N 1
ATOM 1398 C CA . ASP A 1 176 ? -1.694 7.397 6.752 1.00 94.06 176 ASP A CA 1
ATOM 1399 C C . ASP A 1 176 ? -1.306 6.824 5.398 1.00 94.06 176 ASP A C 1
ATOM 1401 O O . ASP A 1 176 ? -2.171 6.574 4.552 1.00 94.06 176 ASP A O 1
ATOM 1405 N N . VAL A 1 177 ? -0.010 6.586 5.218 1.00 94.94 177 VAL A N 1
ATOM 1406 C CA . VAL A 1 177 ? 0.552 5.912 4.051 1.00 94.94 177 VAL A CA 1
ATOM 1407 C C . VAL A 1 177 ? 1.472 4.800 4.531 1.00 94.94 177 VAL A C 1
ATOM 1409 O O . VAL A 1 177 ? 2.437 5.046 5.249 1.00 94.94 177 VAL A O 1
ATOM 1412 N N . TYR A 1 178 ? 1.184 3.576 4.111 1.00 96.62 178 TYR A N 1
ATOM 1413 C CA . TYR A 1 178 ? 1.999 2.402 4.372 1.00 96.62 178 TYR A CA 1
ATOM 1414 C C . TYR A 1 178 ? 2.640 1.936 3.075 1.00 96.62 178 TYR A C 1
ATOM 1416 O O . TYR A 1 178 ? 1.933 1.707 2.094 1.00 96.62 178 TYR A O 1
ATOM 1424 N N . ALA A 1 179 ? 3.955 1.761 3.075 1.00 96.25 179 ALA A N 1
ATOM 1425 C CA . ALA A 1 179 ? 4.709 1.285 1.928 1.00 96.25 179 ALA A CA 1
ATOM 1426 C C . ALA A 1 179 ? 5.313 -0.094 2.219 1.00 96.25 179 ALA A C 1
ATOM 1428 O O . ALA A 1 179 ? 5.937 -0.314 3.260 1.00 96.25 179 ALA A O 1
ATOM 1429 N N . ILE A 1 180 ? 5.115 -1.026 1.287 1.00 95.94 180 ILE A N 1
ATOM 1430 C CA . ILE A 1 180 ? 5.501 -2.432 1.415 1.00 95.94 180 ILE A CA 1
ATOM 1431 C C . ILE A 1 180 ? 6.216 -2.867 0.134 1.00 95.94 180 ILE A C 1
ATOM 1433 O O . ILE A 1 180 ? 5.717 -2.642 -0.969 1.00 95.94 180 ILE A O 1
ATOM 1437 N N . PHE A 1 181 ? 7.356 -3.544 0.277 1.00 95.00 181 PHE A N 1
ATOM 1438 C CA . PHE A 1 181 ? 8.054 -4.183 -0.837 1.00 95.00 181 PHE A CA 1
ATOM 1439 C C . PHE A 1 181 ? 7.762 -5.692 -0.889 1.00 95.00 181 PHE A C 1
ATOM 1441 O O . PHE A 1 181 ? 7.981 -6.414 0.084 1.00 95.00 181 PHE A O 1
ATOM 1448 N N . HIS A 1 182 ? 7.302 -6.184 -2.041 1.00 93.00 182 HIS A N 1
ATOM 1449 C CA . HIS A 1 182 ? 7.078 -7.597 -2.330 1.00 93.00 182 HIS A CA 1
ATOM 1450 C C . HIS A 1 182 ? 8.226 -8.177 -3.187 1.00 93.00 182 HIS A C 1
ATOM 1452 O O . HIS A 1 182 ? 8.216 -8.060 -4.416 1.00 93.00 182 HIS A O 1
ATOM 1458 N N . PRO A 1 183 ? 9.204 -8.884 -2.581 1.00 88.06 183 PRO A N 1
ATOM 1459 C CA . PRO A 1 183 ? 10.452 -9.259 -3.260 1.00 88.06 183 PRO A CA 1
ATOM 1460 C C . PRO A 1 183 ? 10.297 -10.279 -4.391 1.00 88.06 183 PRO A C 1
ATOM 1462 O O . PRO A 1 183 ? 11.123 -10.330 -5.300 1.00 88.06 183 PRO A O 1
ATOM 1465 N N . ASN A 1 184 ? 9.244 -11.093 -4.342 1.00 87.62 184 ASN A N 1
ATOM 1466 C CA . ASN A 1 184 ? 9.052 -12.236 -5.234 1.00 87.62 184 ASN A CA 1
ATOM 1467 C C . ASN A 1 184 ? 7.914 -12.021 -6.237 1.00 87.62 184 ASN A C 1
ATOM 1469 O O . ASN A 1 184 ? 7.415 -12.989 -6.807 1.00 87.62 184 ASN A O 1
ATOM 1473 N N . HIS A 1 185 ? 7.486 -10.774 -6.443 1.00 86.75 185 HIS A N 1
ATOM 1474 C CA . HIS A 1 185 ? 6.283 -10.476 -7.206 1.00 86.75 185 HIS A CA 1
ATOM 1475 C C . HIS A 1 185 ? 6.512 -9.463 -8.327 1.00 86.75 185 HIS A C 1
ATOM 1477 O O . HIS A 1 185 ? 7.439 -8.652 -8.289 1.00 86.75 185 HIS A O 1
ATOM 1483 N N . ALA A 1 186 ? 5.667 -9.529 -9.359 1.00 83.00 186 ALA A N 1
ATOM 1484 C CA . ALA A 1 186 ? 5.708 -8.571 -10.463 1.00 83.00 186 ALA A CA 1
ATOM 1485 C C . ALA A 1 186 ? 5.312 -7.165 -9.992 1.00 83.00 186 ALA A C 1
ATOM 1487 O O . ALA A 1 186 ? 5.906 -6.185 -10.432 1.00 83.00 186 ALA A O 1
ATOM 1488 N N . PHE A 1 187 ? 4.371 -7.095 -9.050 1.00 81.12 187 PHE A N 1
ATOM 1489 C CA . PHE A 1 187 ? 3.901 -5.866 -8.422 1.00 81.12 187 PHE A CA 1
ATOM 1490 C C . PHE A 1 187 ? 4.761 -5.547 -7.196 1.00 81.12 187 PHE A C 1
ATOM 1492 O O . PHE A 1 187 ? 4.341 -5.766 -6.061 1.00 81.12 187 PHE A O 1
ATOM 1499 N N . GLY A 1 188 ? 6.021 -5.178 -7.445 1.00 81.25 188 GLY A N 1
ATOM 1500 C CA . GLY A 1 188 ? 7.064 -5.115 -6.418 1.00 81.25 188 GLY A CA 1
ATOM 1501 C C . GLY A 1 188 ? 6.759 -4.137 -5.283 1.00 81.25 188 GLY A C 1
ATOM 1502 O O . GLY A 1 188 ? 7.089 -4.436 -4.142 1.00 81.25 188 GLY A O 1
ATOM 1503 N N . GLY A 1 189 ? 6.097 -3.017 -5.567 1.00 90.50 189 GLY A N 1
ATOM 1504 C CA . GLY A 1 189 ? 5.688 -2.046 -4.559 1.00 90.50 189 GLY A CA 1
ATOM 1505 C C . GLY A 1 189 ? 4.189 -2.101 -4.298 1.00 90.50 189 GLY A C 1
ATOM 1506 O O . GLY A 1 189 ? 3.384 -2.183 -5.228 1.00 90.50 189 GLY A O 1
ATOM 1507 N N . ILE A 1 190 ? 3.816 -2.034 -3.023 1.00 94.31 190 ILE A N 1
ATOM 1508 C CA . ILE A 1 190 ? 2.433 -1.934 -2.561 1.00 94.31 190 ILE A CA 1
ATOM 1509 C C . ILE A 1 190 ? 2.336 -0.718 -1.645 1.00 94.31 190 ILE A C 1
ATOM 1511 O O . ILE A 1 190 ? 3.158 -0.545 -0.745 1.00 94.31 190 ILE A O 1
ATOM 1515 N N . VAL A 1 191 ? 1.318 0.111 -1.860 1.00 95.25 191 VAL A N 1
ATOM 1516 C CA . VAL A 1 191 ? 1.018 1.262 -1.007 1.00 95.25 191 VAL A CA 1
ATOM 1517 C C . VAL A 1 191 ? -0.407 1.153 -0.500 1.00 95.25 191 VAL A C 1
ATOM 1519 O O . VAL A 1 191 ? -1.334 1.004 -1.290 1.00 95.25 191 VAL A O 1
ATOM 1522 N N . ILE A 1 192 ? -0.580 1.247 0.813 1.00 96.12 192 ILE A N 1
ATOM 1523 C CA . ILE A 1 192 ? -1.880 1.280 1.484 1.00 96.12 192 ILE A CA 1
ATOM 1524 C C . ILE A 1 192 ? -2.073 2.666 2.088 1.00 96.12 192 ILE A C 1
ATOM 1526 O O . ILE A 1 192 ? -1.146 3.199 2.684 1.00 96.12 192 ILE A O 1
ATOM 1530 N N . PHE A 1 193 ? -3.252 3.265 1.956 1.00 94.12 193 PHE A N 1
ATOM 1531 C CA . PHE A 1 193 ? -3.503 4.599 2.493 1.00 94.12 193 PHE A CA 1
ATOM 1532 C C . PHE A 1 193 ? -4.978 4.864 2.798 1.00 94.12 193 PHE A C 1
ATOM 1534 O O . PHE A 1 193 ? -5.875 4.266 2.203 1.00 94.12 193 PHE A O 1
ATOM 1541 N N . ASN A 1 194 ? -5.241 5.818 3.692 1.00 94.19 194 ASN A N 1
ATOM 1542 C CA . ASN A 1 194 ? -6.594 6.170 4.145 1.00 94.19 194 ASN A CA 1
ATOM 1543 C C . ASN A 1 194 ? -7.182 7.435 3.482 1.00 94.19 194 ASN A C 1
ATOM 1545 O O . ASN A 1 194 ? -8.279 7.863 3.837 1.00 94.19 194 ASN A O 1
ATOM 1549 N N . LEU A 1 195 ? -6.490 8.029 2.503 1.00 91.25 195 LEU A N 1
ATOM 1550 C CA . LEU A 1 195 ? -6.879 9.278 1.831 1.00 91.25 195 LEU A CA 1
ATOM 1551 C C . LEU A 1 195 ? -8.365 9.355 1.454 1.00 91.25 195 LEU A C 1
ATOM 1553 O O . LEU A 1 195 ? -9.013 10.366 1.713 1.00 91.25 195 LEU A O 1
ATOM 1557 N N . ASN A 1 196 ? -8.917 8.298 0.853 1.00 89.69 196 ASN A N 1
ATOM 1558 C CA . ASN A 1 196 ? -10.314 8.308 0.412 1.00 89.69 196 ASN A CA 1
ATOM 1559 C C . ASN A 1 196 ? -11.310 8.201 1.573 1.00 89.69 196 ASN A C 1
ATOM 1561 O O . ASN A 1 196 ? -12.427 8.681 1.448 1.00 89.69 196 ASN A O 1
ATOM 1565 N N . PHE A 1 197 ? -10.916 7.644 2.720 1.00 91.25 197 PHE A N 1
ATOM 1566 C CA . PHE A 1 197 ? -11.740 7.688 3.931 1.00 91.25 197 PHE A CA 1
ATOM 1567 C C . PHE A 1 197 ? -11.785 9.104 4.510 1.00 91.25 197 PHE A C 1
ATOM 1569 O O . PHE A 1 197 ? -12.852 9.590 4.887 1.00 91.25 197 PHE A O 1
ATOM 1576 N N . VAL A 1 198 ? -10.642 9.795 4.508 1.00 90.44 198 VAL A N 1
ATOM 1577 C CA . VAL A 1 198 ? -10.536 11.186 4.965 1.00 90.44 198 VAL A CA 1
ATOM 1578 C C . VAL A 1 198 ? -11.333 12.130 4.065 1.00 90.44 198 VAL A C 1
ATOM 1580 O O . VAL A 1 198 ? -12.110 12.938 4.577 1.00 90.44 198 VAL A O 1
ATOM 1583 N N . LYS A 1 199 ? -11.196 12.002 2.737 1.00 88.12 199 LYS A N 1
ATOM 1584 C CA . LYS A 1 199 ? -11.949 12.807 1.757 1.00 88.12 199 LYS A CA 1
ATOM 1585 C C . LYS A 1 199 ? -13.459 12.682 1.920 1.00 88.12 199 LYS A C 1
ATOM 1587 O O . LYS A 1 199 ? -14.179 13.659 1.764 1.00 88.12 199 LYS A O 1
ATOM 1592 N N . GLU A 1 200 ? -13.915 11.496 2.294 1.00 88.12 200 GLU A N 1
ATOM 1593 C CA . GLU A 1 200 ? -15.331 11.177 2.458 1.00 88.12 200 GLU A CA 1
ATOM 1594 C C . GLU A 1 200 ? -15.837 11.403 3.890 1.00 88.12 200 GLU A C 1
ATOM 1596 O O . GLU A 1 200 ? -16.939 10.985 4.244 1.00 88.12 200 GLU A O 1
ATOM 1601 N N . HIS A 1 201 ? -15.037 12.070 4.729 1.00 86.81 201 HIS A N 1
ATOM 1602 C CA . HIS A 1 201 ? -15.366 12.402 6.117 1.00 86.81 201 HIS A CA 1
ATOM 1603 C C . HIS A 1 201 ? -15.698 11.187 7.000 1.00 86.81 201 HIS A C 1
ATOM 1605 O O . HIS A 1 201 ? -16.440 11.304 7.975 1.00 86.81 201 HIS A O 1
ATOM 1611 N N . LEU A 1 202 ? -15.116 10.025 6.692 1.00 85.94 202 LEU A N 1
ATOM 1612 C CA . LEU A 1 202 ? -15.254 8.798 7.488 1.00 85.94 202 LEU A CA 1
ATOM 1613 C C . LEU A 1 202 ? -14.193 8.686 8.590 1.00 85.94 202 LEU A C 1
ATOM 1615 O O . LEU A 1 202 ? -14.253 7.797 9.434 1.00 85.94 202 LEU A O 1
ATOM 1619 N N . GLY A 1 203 ? -13.245 9.624 8.616 1.00 86.12 203 GLY A N 1
ATOM 1620 C CA . GLY A 1 203 ? -12.156 9.660 9.581 1.00 86.12 203 GLY A CA 1
ATOM 1621 C C . GLY A 1 203 ? -10.940 8.848 9.139 1.00 86.12 203 GLY A C 1
ATOM 1622 O O . GLY A 1 203 ? -10.840 8.397 8.000 1.00 86.12 203 GLY A O 1
ATOM 1623 N N . ARG A 1 204 ? -9.984 8.714 10.064 1.00 86.56 204 ARG A N 1
ATOM 1624 C CA . ARG A 1 204 ? -8.667 8.105 9.824 1.00 86.56 204 ARG A CA 1
ATOM 1625 C C . ARG A 1 204 ? -8.718 6.576 9.722 1.00 86.56 204 ARG A C 1
ATOM 1627 O O . ARG A 1 204 ? -7.844 5.996 9.087 1.00 86.56 204 ARG A O 1
ATOM 1634 N N . GLU A 1 205 ? -9.719 5.944 10.350 1.00 89.69 205 GLU A N 1
ATOM 1635 C CA . GLU A 1 205 ? -9.863 4.477 10.450 1.00 89.69 205 GLU A CA 1
ATOM 1636 C C . GLU A 1 205 ? -8.595 3.788 11.005 1.00 89.69 205 GLU A C 1
ATOM 1638 O O . GLU A 1 205 ? -8.253 2.670 10.631 1.00 89.69 205 GLU A O 1
ATOM 1643 N N . GLU A 1 206 ? -7.878 4.458 11.915 1.00 89.75 206 GLU A N 1
ATOM 1644 C CA . GLU A 1 206 ? -6.547 4.049 12.390 1.00 89.75 206 GLU A CA 1
ATOM 1645 C C . GLU A 1 206 ? -6.504 2.606 12.915 1.00 89.75 206 GLU A C 1
ATOM 1647 O O . GLU A 1 206 ? -5.638 1.835 12.511 1.00 89.75 206 GLU A O 1
ATOM 1652 N N . GLU A 1 207 ? -7.463 2.201 13.754 1.00 91.19 207 GLU A N 1
ATOM 1653 C CA . GLU A 1 207 ? -7.521 0.826 14.273 1.00 91.19 207 GLU A CA 1
ATOM 1654 C C . GLU A 1 207 ? -7.737 -0.212 13.157 1.00 91.19 207 GLU A C 1
ATOM 1656 O O . GLU A 1 207 ? -7.195 -1.321 13.217 1.00 91.19 207 GLU A O 1
ATOM 1661 N N . ALA A 1 208 ? -8.504 0.137 12.118 1.00 93.25 208 ALA A N 1
ATOM 1662 C CA . ALA A 1 208 ? -8.751 -0.739 10.977 1.00 93.25 208 ALA A CA 1
ATOM 1663 C C . ALA A 1 208 ? -7.481 -0.920 10.139 1.00 93.25 208 ALA A C 1
ATOM 1665 O O . ALA A 1 208 ? -7.111 -2.053 9.827 1.00 93.25 208 ALA A O 1
ATOM 1666 N N . PHE A 1 209 ? -6.780 0.175 9.833 1.00 95.50 209 PHE A N 1
ATOM 1667 C CA . PHE A 1 209 ? -5.516 0.124 9.101 1.00 95.50 209 PHE A CA 1
ATOM 1668 C C . PHE A 1 209 ? -4.416 -0.575 9.907 1.00 95.50 209 PHE A C 1
ATOM 1670 O O . PHE A 1 209 ? -3.717 -1.420 9.356 1.00 95.50 209 PHE A O 1
ATOM 1677 N N . GLN A 1 210 ? -4.309 -0.339 11.218 1.00 94.56 210 GLN A N 1
ATOM 1678 C CA . GLN A 1 210 ? -3.376 -1.077 12.077 1.00 94.56 210 GLN A CA 1
ATOM 1679 C C . GLN A 1 210 ? -3.668 -2.583 12.081 1.00 94.56 210 GLN A C 1
ATOM 1681 O O . GLN A 1 210 ? -2.742 -3.387 11.972 1.00 94.56 210 GLN A O 1
ATOM 1686 N N . THR A 1 211 ? -4.943 -2.980 12.156 1.00 94.88 211 THR A N 1
ATOM 1687 C CA . THR A 1 211 ? -5.350 -4.395 12.076 1.00 94.88 211 THR A CA 1
ATOM 1688 C C . THR A 1 211 ? -4.946 -5.018 10.739 1.00 94.88 211 THR A C 1
ATOM 1690 O O . THR A 1 211 ? -4.378 -6.116 10.701 1.00 94.88 211 THR A O 1
ATOM 1693 N N . LEU A 1 212 ? -5.190 -4.295 9.646 1.00 97.25 212 LEU A N 1
ATOM 1694 C CA . LEU A 1 212 ? -4.827 -4.717 8.300 1.00 97.25 212 LEU A CA 1
ATOM 1695 C C . LEU A 1 212 ? -3.321 -4.898 8.155 1.00 97.25 212 LEU A C 1
ATOM 1697 O O . LEU A 1 212 ? -2.866 -5.958 7.734 1.00 97.25 212 LEU A O 1
ATOM 1701 N N . ILE A 1 213 ? -2.537 -3.898 8.551 1.00 97.81 213 ILE A N 1
ATOM 1702 C CA . ILE A 1 213 ? -1.079 -3.938 8.440 1.00 97.81 213 ILE A CA 1
ATOM 1703 C C . ILE A 1 213 ? -0.496 -5.029 9.338 1.00 97.81 213 ILE A C 1
ATOM 1705 O O . ILE A 1 213 ? 0.353 -5.798 8.895 1.00 97.81 213 ILE A O 1
ATOM 1709 N N . HIS A 1 214 ? -0.985 -5.177 10.570 1.00 97.62 214 HIS A N 1
ATOM 1710 C CA . HIS A 1 214 ? -0.487 -6.203 11.485 1.00 97.62 214 HIS A CA 1
ATOM 1711 C C . HIS A 1 214 ? -0.698 -7.630 10.952 1.00 97.62 214 HIS A C 1
ATOM 1713 O O . HIS A 1 214 ? 0.168 -8.491 11.131 1.00 97.62 214 HIS A O 1
ATOM 1719 N N . SER A 1 215 ? -1.821 -7.890 10.283 1.00 97.94 215 SER A N 1
ATOM 1720 C CA . SER A 1 215 ? -2.163 -9.200 9.706 1.00 97.94 215 SER A CA 1
ATOM 1721 C C . SER A 1 215 ? -1.615 -9.421 8.287 1.00 97.94 215 SER A C 1
ATOM 1723 O O . SER A 1 215 ? -1.683 -10.543 7.777 1.00 97.94 215 SER A O 1
ATOM 1725 N N . PHE A 1 216 ? -1.049 -8.387 7.657 1.00 98.38 216 PHE A N 1
ATOM 1726 C CA . PHE A 1 216 ? -0.565 -8.441 6.282 1.00 98.38 216 PHE A CA 1
ATOM 1727 C C . PHE A 1 216 ? 0.571 -9.458 6.111 1.00 98.38 216 PHE A C 1
ATOM 1729 O O . PHE A 1 216 ? 1.543 -9.488 6.878 1.00 98.38 216 PHE A O 1
ATOM 1736 N N . LYS A 1 217 ? 0.460 -10.297 5.077 1.00 97.31 217 LYS A N 1
ATOM 1737 C CA . LYS A 1 217 ? 1.467 -11.302 4.720 1.00 97.31 217 LYS A CA 1
ATOM 1738 C C . LYS A 1 217 ? 1.470 -11.612 3.226 1.00 97.31 217 LYS A C 1
ATOM 1740 O O . LYS A 1 217 ? 0.426 -11.551 2.571 1.00 97.31 217 LYS A O 1
ATOM 1745 N N . PHE A 1 218 ? 2.634 -12.021 2.729 1.00 96.31 218 PHE A N 1
ATOM 1746 C CA . PHE A 1 218 ? 2.767 -12.650 1.416 1.00 96.31 218 PHE A CA 1
ATOM 1747 C C . PHE A 1 218 ? 2.347 -14.129 1.475 1.00 96.31 218 PHE A C 1
ATOM 1749 O O . PHE A 1 218 ? 2.468 -14.760 2.531 1.00 96.31 218 PHE A O 1
ATOM 1756 N N . LEU A 1 219 ? 1.811 -14.646 0.367 1.00 93.94 219 LEU A N 1
ATOM 1757 C CA . LEU A 1 219 ? 1.345 -16.031 0.191 1.00 93.94 219 LEU A CA 1
ATOM 1758 C C . LEU A 1 219 ? 2.461 -16.981 -0.256 1.00 93.94 219 LEU A C 1
ATOM 1760 O O . LEU A 1 219 ? 3.351 -16.545 -1.020 1.00 93.94 219 LEU A O 1
#

Foldseek 3Di:
DDDDDDDDDDDDDDDDDDDDDDDDDDDPDDPDPPPPPPPPPFDKDKDDDVQFQKIFIFGCLLVDKDKDKDKFWDPPDQDADPVRHGDTDIKIKIWIWGCNPVDTFTFKIFIFADQGDDPPDDLNNVLNQQQDPVSQVVVQVPAPAWDWDAALQGFTKIWGWAQWDADPNDIFGGKIKIWGADNPHRRGIMIGICRRCRVVVVDNCVVRVVRGRNGMDGD

Secondary structure (DSSP, 8-state):
-----------------------------------------PPEEEEEETTTTEEEEEEGGGBEEEEEEEEEE--SS--B-TTSPBP-PEEEEEEEEEE-SS-EEEEEEEE-SS--S---S-GGGGGGG-SSHHHHHHHHHHSTTEEEEE-TTS-EEEEEEEEEEEETTEEEEEEEEEEEE-TTSSS-EEEEE-HHHHHTT----HHHHHHHHHH-EE-

pLDDT: mean 77.94, std 20.14, range [37.81, 98.38]

Sequence (219 aa):
MSFFFLQSIFFLLLSFSLVGNGCTQTSSADKQPFEKQEKSSSSLLSYTDPVLGISFDYPASWKQIMVKEEQGFYTQEEKKDKKGNLLYDGVIHRNLLVDNGHQSLFFLSAHDKGTPLGRGGFLSDLSDHFHSQEQIEIWCEEQLDCEMVTTSSGLHVAHAYTAKTEIWGEPLENIDVYAIFHPNHAFGGIVIFNLNFVKEHLGREEEAFQTLIHSFKFL